Protein AF-A0A7X7CBI3-F1 (afdb_monomer_lite)

Radius of gyration: 21.0 Å; chains: 1; bounding box: 48×57×59 Å

Sequence (208 aa):
MGNEKYLRLLATDYPTIPSIQGELIRLKGLGELPKGTEYFFSDLHGEDDAFIHMLRSASGNIRVKIGERFRDELSDEEQNQLANLVYQPENVLRIMREDGRANPKWLADTIGRLVELCKHIAVKYRRSAVEEKMPSDYAMILRELLFSGTNDPFRQEHEAKVLSYIAESDMVWDFIAGLCVMIQKVCVNVVHIIGDIFDRGNGPHKIM

Secondary structure (DSSP, 8-state):
-TTHHHHHHHHHH--SHHHHHHHHHHHHHHHTSPPPPEEEEE---S-HHHHHHHHHHTTTHHHHHHHHHSTTTS-HHHHHHHHHHHH-HHHHHHHHHHTT---HHHHHHHHHHHHHHHHHHHTTS-HHHHHTTS-GGGHHHHHHHHHS-TT-HHHHHHHHHHHHHHHHSTTHHHHHHHHHHHHHHHH--EEEEES-SSSS-S-GGGT-

Foldseek 3Di:
DVCPVVVVVVCVQQVDPVSVVVVVVVVVVLVPFPDADEAEDEDLQAPLVVVLLCLLCVVVVLLVLLCVQCVPPDDNVVSVLLSVCLSCVPVSVVVCVVVVVLDLVNLLVSLVSLLSSLLSLCSRDDPVQLLVLADPVCSVVSSLSNPPDDPDPVSVVVSSVSSSVCSPDPCSSVNSNRSSSSSSSSNYDYYHYDDDLPDHHPPSVSVD

pLDDT: mean 87.55, std 11.2, range [53.59, 98.12]

Structure (mmCIF, N/CA/C/O backbone):
data_AF-A0A7X7CBI3-F1
#
_entry.id   AF-A0A7X7CBI3-F1
#
loop_
_atom_site.group_PDB
_atom_site.id
_atom_site.type_symbol
_atom_site.label_atom_id
_atom_site.label_alt_id
_atom_site.label_comp_id
_atom_site.label_asym_id
_atom_site.label_entity_id
_atom_site.label_seq_id
_atom_site.pdbx_PDB_ins_code
_atom_site.Cartn_x
_atom_site.Cartn_y
_atom_site.Cartn_z
_atom_site.occupancy
_atom_site.B_iso_or_equiv
_atom_site.auth_seq_id
_atom_site.auth_comp_id
_atom_site.auth_asym_id
_atom_site.auth_atom_id
_atom_site.pdbx_PDB_model_num
ATOM 1 N N . MET A 1 1 ? 29.776 -11.622 -37.656 1.00 53.72 1 MET A N 1
ATOM 2 C CA . MET A 1 1 ? 28.432 -11.993 -38.162 1.00 53.72 1 MET A CA 1
ATOM 3 C C . MET A 1 1 ? 27.451 -12.480 -37.084 1.00 53.72 1 MET A C 1
ATOM 5 O O . MET A 1 1 ? 26.268 -12.528 -37.375 1.00 53.72 1 MET A O 1
ATOM 9 N N . GLY A 1 2 ? 27.858 -12.772 -35.836 1.00 64.00 2 GLY A N 1
ATOM 10 C CA . GLY A 1 2 ? 26.925 -13.272 -34.802 1.00 64.00 2 GLY A CA 1
ATOM 11 C C . GLY A 1 2 ? 25.874 -12.276 -34.280 1.00 64.00 2 GLY A C 1
ATOM 12 O O . GLY A 1 2 ? 24.820 -12.698 -33.820 1.00 64.00 2 GLY A O 1
ATOM 13 N N . ASN A 1 3 ? 26.115 -10.965 -34.397 1.00 77.50 3 ASN A N 1
ATOM 14 C CA . ASN A 1 3 ? 25.228 -9.942 -33.825 1.00 77.50 3 ASN A CA 1
ATOM 15 C C . ASN A 1 3 ? 24.169 -9.390 -34.784 1.00 77.50 3 ASN A C 1
ATOM 17 O O . ASN A 1 3 ? 23.237 -8.740 -34.326 1.00 77.50 3 ASN A O 1
ATOM 21 N N . GLU A 1 4 ? 24.255 -9.643 -36.091 1.00 90.00 4 GLU A N 1
ATOM 22 C CA . GLU A 1 4 ? 23.340 -9.013 -37.055 1.00 90.00 4 GLU A CA 1
ATOM 23 C C . GLU A 1 4 ? 21.888 -9.475 -36.867 1.00 90.00 4 GLU A C 1
ATOM 25 O O . GLU A 1 4 ? 20.965 -8.667 -36.932 1.00 90.00 4 GLU A O 1
ATOM 30 N N . LYS A 1 5 ? 21.687 -10.756 -36.536 1.00 90.94 5 LYS A N 1
ATOM 31 C CA . LYS A 1 5 ? 20.368 -11.303 -36.188 1.00 90.94 5 LYS A CA 1
ATOM 32 C C . LYS A 1 5 ? 19.766 -10.596 -34.966 1.00 90.94 5 LYS A C 1
ATOM 34 O O . LYS A 1 5 ? 18.598 -10.223 -35.002 1.00 90.94 5 LYS A O 1
ATOM 39 N N . TYR A 1 6 ? 20.559 -10.387 -33.913 1.00 89.00 6 TYR A N 1
ATOM 40 C CA . TYR A 1 6 ? 20.112 -9.705 -32.693 1.00 89.00 6 TYR A CA 1
ATOM 41 C C . TYR A 1 6 ? 19.841 -8.218 -32.929 1.00 89.00 6 TYR A C 1
ATOM 43 O O . TYR A 1 6 ? 18.849 -7.697 -32.434 1.00 89.00 6 TYR A O 1
ATOM 51 N N . LEU A 1 7 ? 20.672 -7.546 -33.730 1.00 89.62 7 LEU A N 1
ATOM 52 C CA . LEU A 1 7 ? 20.472 -6.142 -34.094 1.00 89.62 7 LEU A CA 1
ATOM 53 C C . LEU A 1 7 ? 19.211 -5.942 -34.947 1.00 89.62 7 LEU A C 1
ATOM 55 O O . LEU A 1 7 ? 18.484 -4.980 -34.725 1.00 89.62 7 LEU A O 1
ATOM 59 N N . ARG A 1 8 ? 18.908 -6.861 -35.877 1.00 91.12 8 ARG A N 1
ATOM 60 C CA . ARG A 1 8 ? 17.650 -6.836 -36.647 1.00 91.12 8 ARG A CA 1
ATOM 61 C C . ARG A 1 8 ? 16.425 -7.058 -35.758 1.00 91.12 8 ARG A C 1
ATOM 63 O O . ARG A 1 8 ? 15.414 -6.394 -35.957 1.00 91.12 8 ARG A O 1
ATOM 70 N N . LEU A 1 9 ? 16.520 -7.954 -34.773 1.00 90.94 9 LEU A N 1
ATOM 71 C CA . LEU A 1 9 ? 15.448 -8.161 -33.799 1.00 90.94 9 LEU A CA 1
ATOM 72 C C . LEU A 1 9 ? 15.231 -6.899 -32.948 1.00 90.94 9 LEU A C 1
ATOM 74 O O . LEU A 1 9 ? 14.116 -6.401 -32.885 1.00 90.94 9 LEU A O 1
ATOM 78 N N . LEU A 1 10 ? 16.305 -6.318 -32.400 1.00 90.25 10 LEU A N 1
ATOM 79 C CA . LEU A 1 10 ? 16.256 -5.066 -31.633 1.00 90.25 10 LEU A CA 1
ATOM 80 C C . LEU A 1 10 ? 15.665 -3.900 -32.433 1.00 90.25 10 LEU A C 1
ATOM 82 O O . LEU A 1 10 ? 14.914 -3.106 -31.879 1.00 90.25 10 LEU A O 1
ATOM 86 N N . ALA A 1 11 ? 15.968 -3.804 -33.730 1.00 93.00 11 ALA A N 1
ATOM 87 C CA . ALA A 1 11 ? 15.418 -2.769 -34.603 1.00 93.00 11 ALA A CA 1
ATOM 88 C C . ALA A 1 11 ? 13.897 -2.896 -34.831 1.00 93.00 11 ALA A C 1
ATOM 90 O O . ALA A 1 11 ? 13.287 -1.937 -35.299 1.00 93.00 11 ALA A O 1
ATOM 91 N N . THR A 1 12 ? 13.290 -4.047 -34.505 1.00 94.44 12 THR A N 1
ATOM 92 C CA . THR A 1 12 ? 11.828 -4.236 -34.559 1.00 94.44 12 THR A CA 1
ATOM 93 C C . THR A 1 12 ? 11.137 -3.460 -33.436 1.00 94.44 12 THR A C 1
ATOM 95 O O . THR A 1 12 ? 10.147 -2.780 -33.693 1.00 94.44 12 THR A O 1
ATOM 98 N N . ASP A 1 13 ? 11.699 -3.493 -32.225 1.00 92.94 13 ASP A N 1
ATOM 99 C CA . ASP A 1 13 ? 11.144 -2.805 -31.050 1.00 92.94 13 ASP A CA 1
ATOM 100 C C . ASP A 1 13 ? 11.690 -1.370 -30.897 1.00 92.94 13 ASP A C 1
ATOM 102 O O . ASP A 1 13 ? 10.994 -0.472 -30.421 1.00 92.94 13 ASP A O 1
ATOM 106 N N . TYR A 1 14 ? 12.932 -1.128 -31.339 1.00 95.25 14 TYR A N 1
ATOM 107 C CA . TYR A 1 14 ? 13.644 0.150 -31.209 1.00 95.25 14 TYR A CA 1
ATOM 108 C C . TYR A 1 14 ? 14.246 0.598 -32.555 1.00 95.25 14 TYR A C 1
ATOM 110 O O . TYR A 1 14 ? 15.462 0.522 -32.755 1.00 95.25 14 TYR A O 1
ATOM 118 N N . PRO A 1 15 ? 13.424 1.097 -33.496 1.00 94.00 15 PRO A N 1
ATOM 119 C CA . PRO A 1 15 ? 13.857 1.397 -34.865 1.00 94.00 15 PRO A CA 1
ATOM 120 C C . PRO A 1 15 ? 14.797 2.606 -34.981 1.00 94.00 15 PRO A C 1
ATOM 122 O O . PRO A 1 15 ? 15.396 2.829 -36.032 1.00 94.00 15 PRO A O 1
ATOM 125 N N . THR A 1 16 ? 14.931 3.415 -33.925 1.00 95.25 16 THR A N 1
ATOM 126 C CA . THR A 1 16 ? 15.726 4.651 -33.934 1.00 95.25 16 THR A CA 1
ATOM 127 C C . THR A 1 16 ? 16.771 4.672 -32.815 1.00 95.25 16 THR A C 1
ATOM 129 O O . THR A 1 16 ? 16.583 4.076 -31.750 1.00 95.25 16 THR A O 1
ATOM 132 N N . ILE A 1 17 ? 17.864 5.418 -33.022 1.00 93.38 17 ILE A N 1
ATOM 133 C CA . ILE A 1 17 ? 18.880 5.643 -31.978 1.00 93.38 17 ILE A CA 1
ATOM 134 C C . ILE A 1 17 ? 18.248 6.250 -30.707 1.00 93.38 17 ILE A C 1
ATOM 136 O O . ILE A 1 17 ? 18.506 5.718 -29.627 1.00 93.38 17 ILE A O 1
ATOM 140 N N . PRO A 1 18 ? 17.372 7.276 -30.784 1.00 96.25 18 PRO A N 1
ATOM 141 C CA . PRO A 1 18 ? 16.688 7.787 -29.598 1.00 96.25 18 PRO A CA 1
ATOM 142 C C . PRO A 1 18 ? 15.830 6.743 -28.873 1.00 96.25 18 PRO A C 1
ATOM 144 O O . PRO A 1 18 ? 15.856 6.713 -27.647 1.00 96.25 18 PRO A O 1
ATOM 147 N N . SER A 1 19 ? 15.115 5.857 -29.585 1.00 95.25 19 SER A N 1
ATOM 148 C CA . SER A 1 19 ? 14.283 4.831 -28.929 1.00 95.25 19 SER A CA 1
ATOM 149 C C . SER A 1 19 ? 15.113 3.832 -28.121 1.00 95.25 19 SER A C 1
ATOM 151 O O . SER A 1 19 ? 14.768 3.545 -26.977 1.00 95.25 19 SER A O 1
ATOM 153 N N . ILE A 1 20 ? 16.242 3.356 -28.665 1.00 94.75 20 ILE A N 1
ATOM 154 C CA . ILE A 1 20 ? 17.109 2.420 -27.933 1.00 94.75 20 ILE A CA 1
ATOM 155 C C . ILE A 1 20 ? 17.867 3.123 -26.800 1.00 94.75 20 ILE A C 1
ATOM 157 O O . ILE A 1 20 ? 18.044 2.552 -25.726 1.00 94.75 20 ILE A O 1
ATOM 161 N N . GLN A 1 21 ? 18.285 4.379 -26.999 1.00 95.25 21 GLN A N 1
ATOM 162 C CA . GLN A 1 21 ? 18.923 5.170 -25.945 1.00 95.25 21 GLN A CA 1
ATOM 163 C C . GLN A 1 21 ? 17.956 5.462 -24.794 1.00 95.25 21 GLN A C 1
ATOM 165 O O . GLN A 1 21 ? 18.340 5.315 -23.635 1.00 95.25 21 GLN A O 1
ATOM 170 N N . GLY A 1 22 ? 16.706 5.820 -25.100 1.00 94.81 22 GLY A N 1
ATOM 171 C CA . GLY A 1 22 ? 15.657 6.033 -24.106 1.00 94.81 22 GLY A CA 1
ATOM 172 C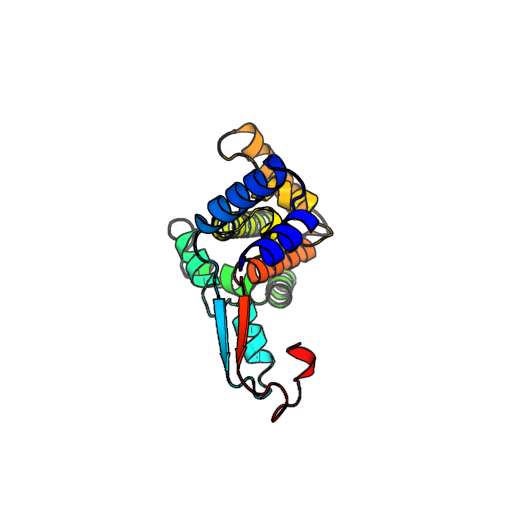 C . GLY A 1 22 ? 15.383 4.775 -23.286 1.00 94.81 22 GLY A C 1
ATOM 173 O O . GLY A 1 22 ? 15.360 4.841 -22.057 1.00 94.81 22 GLY A O 1
ATOM 174 N N . GLU A 1 23 ? 15.271 3.616 -23.941 1.00 94.31 23 GLU A N 1
ATOM 175 C CA . GLU A 1 23 ? 15.093 2.342 -23.242 1.00 94.31 23 GLU A CA 1
ATOM 176 C C . GLU A 1 23 ? 16.301 1.983 -22.373 1.00 94.31 23 GLU A C 1
ATOM 178 O O . GLU A 1 23 ? 16.141 1.576 -21.224 1.00 94.31 23 GLU A O 1
ATOM 183 N N . LEU A 1 24 ? 17.522 2.185 -22.873 1.00 94.38 24 LEU A N 1
ATOM 184 C CA . LEU A 1 24 ? 18.730 1.922 -22.096 1.00 94.38 24 LEU A CA 1
ATOM 185 C C . LEU A 1 24 ? 18.796 2.804 -20.842 1.00 94.38 24 LEU A C 1
ATOM 187 O O . LEU A 1 24 ? 19.154 2.317 -19.772 1.00 94.38 24 LEU A O 1
ATOM 191 N N . ILE A 1 25 ? 18.445 4.089 -20.958 1.00 94.75 25 ILE A N 1
ATOM 192 C CA . ILE A 1 25 ? 18.360 5.007 -19.813 1.00 94.75 25 ILE A CA 1
ATOM 193 C C . ILE A 1 25 ? 17.288 4.525 -18.831 1.00 94.75 25 ILE A C 1
ATOM 195 O O . ILE A 1 25 ? 17.554 4.468 -17.632 1.00 94.75 25 ILE A O 1
ATOM 199 N N . ARG A 1 26 ? 16.110 4.118 -19.324 1.00 92.06 26 ARG A N 1
ATOM 200 C CA . ARG A 1 26 ? 15.020 3.581 -18.497 1.00 92.06 26 ARG A CA 1
ATOM 201 C C . ARG A 1 26 ? 15.453 2.333 -17.727 1.00 92.06 26 ARG A C 1
ATOM 203 O O . ARG A 1 26 ? 15.228 2.264 -16.523 1.00 92.06 26 ARG A O 1
ATOM 210 N N . LEU A 1 27 ? 16.086 1.367 -18.396 1.00 91.50 27 LEU A N 1
ATOM 211 C CA . LEU A 1 27 ? 16.570 0.122 -17.789 1.00 91.50 27 LEU A CA 1
ATOM 212 C C . LEU A 1 27 ? 17.702 0.368 -16.787 1.00 91.50 27 LEU A C 1
ATOM 214 O O . LEU A 1 27 ? 17.717 -0.248 -15.725 1.00 91.50 27 LEU A O 1
ATOM 218 N N . LYS A 1 28 ? 18.618 1.299 -17.083 1.00 92.94 28 LYS A N 1
ATOM 219 C CA . LYS A 1 28 ? 19.659 1.714 -16.132 1.00 92.94 28 LYS A CA 1
ATOM 220 C C . LYS A 1 28 ? 19.055 2.363 -14.894 1.00 92.94 28 LYS A C 1
ATOM 222 O O . LYS A 1 28 ? 19.341 1.918 -13.795 1.00 92.94 28 LYS A 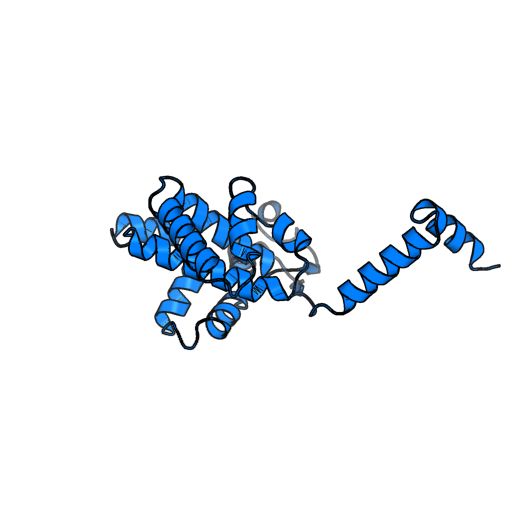O 1
ATOM 227 N N . GLY A 1 29 ? 18.165 3.342 -15.069 1.00 89.88 29 GLY A N 1
ATOM 228 C CA . GLY A 1 29 ? 17.470 3.983 -13.949 1.00 89.88 29 GLY A CA 1
ATOM 229 C C . GLY A 1 29 ? 16.647 2.993 -13.124 1.00 89.88 29 GLY A C 1
ATOM 230 O O . GLY A 1 29 ? 16.548 3.130 -11.910 1.00 89.88 29 GLY A O 1
ATOM 231 N N . LEU A 1 30 ? 16.108 1.953 -13.765 1.00 85.81 30 LEU A N 1
ATOM 232 C CA . LEU A 1 30 ? 15.455 0.846 -13.077 1.00 85.81 30 LEU A CA 1
ATOM 233 C C . LEU A 1 30 ? 16.398 0.008 -12.218 1.00 85.81 30 LEU A C 1
ATOM 235 O O . LEU A 1 30 ? 15.998 -0.410 -11.136 1.00 85.81 30 LEU A O 1
ATOM 239 N N . GLY A 1 31 ? 17.620 -0.232 -12.692 1.00 85.88 31 GLY A N 1
ATOM 240 C CA . GLY A 1 31 ? 18.653 -0.956 -11.953 1.00 85.88 31 GLY A CA 1
ATOM 241 C C . GLY A 1 31 ? 19.170 -0.220 -10.713 1.00 85.88 31 GLY A C 1
ATOM 242 O O . GLY A 1 31 ? 19.718 -0.868 -9.829 1.00 85.88 31 GLY A O 1
ATOM 243 N N . GLU A 1 32 ? 18.963 1.098 -10.624 1.00 88.19 32 GLU A N 1
ATOM 244 C CA . GLU A 1 32 ? 19.329 1.909 -9.451 1.00 88.19 32 GLU A CA 1
ATOM 245 C C . GLU A 1 32 ? 18.293 1.832 -8.316 1.00 88.19 32 GLU A C 1
ATOM 247 O O . GLU A 1 32 ? 18.565 2.259 -7.192 1.00 88.19 32 GLU A O 1
ATOM 252 N N . LEU A 1 33 ? 17.090 1.303 -8.578 1.00 86.25 33 LEU A N 1
ATOM 253 C CA . LEU A 1 33 ? 16.099 1.106 -7.523 1.00 86.25 33 LEU A CA 1
ATOM 254 C C . LEU A 1 33 ? 16.528 -0.036 -6.588 1.00 86.25 33 LEU A C 1
ATOM 256 O O . LEU A 1 33 ? 17.084 -1.039 -7.045 1.00 86.25 33 LEU A O 1
ATOM 260 N N . PRO A 1 34 ? 16.229 0.059 -5.278 1.00 84.62 34 PRO A N 1
ATOM 261 C CA . PRO A 1 34 ? 16.453 -1.046 -4.358 1.00 84.62 34 PRO A CA 1
ATOM 262 C C . PRO A 1 34 ? 15.779 -2.324 -4.860 1.00 84.62 34 PRO A C 1
ATOM 264 O O . PRO A 1 34 ? 14.649 -2.285 -5.351 1.00 84.62 34 PRO A O 1
ATOM 267 N N . LYS A 1 35 ? 16.438 -3.475 -4.680 1.00 80.88 35 LYS A N 1
ATOM 268 C CA . LYS A 1 35 ? 15.837 -4.766 -5.028 1.00 80.88 35 LYS A CA 1
ATOM 269 C C . LYS A 1 35 ? 14.491 -4.921 -4.303 1.00 80.88 35 LYS A C 1
ATOM 271 O O . LYS A 1 35 ? 14.414 -4.770 -3.080 1.00 80.88 35 LYS A O 1
ATOM 276 N N . GLY A 1 36 ? 13.442 -5.216 -5.071 1.00 78.44 36 GLY A N 1
ATOM 277 C CA . GLY A 1 36 ? 12.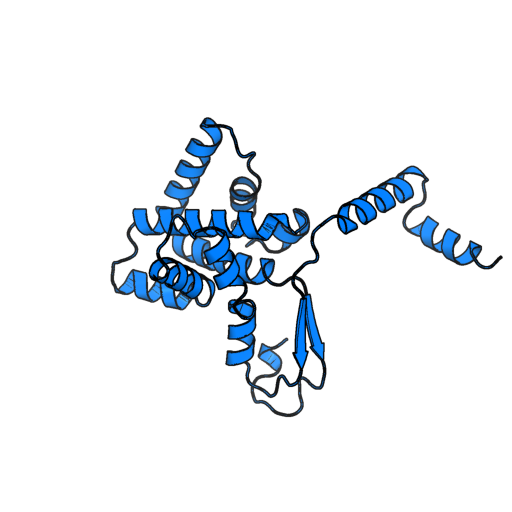114 -5.508 -4.539 1.00 78.44 36 GLY A CA 1
ATOM 278 C C . GLY A 1 36 ? 12.093 -6.798 -3.716 1.00 78.44 36 GLY A C 1
ATOM 279 O O . GLY A 1 36 ? 12.983 -7.640 -3.827 1.00 78.44 36 GLY A O 1
ATOM 280 N N . THR A 1 37 ? 11.069 -6.966 -2.883 1.00 82.19 37 THR A N 1
ATOM 281 C CA . THR A 1 37 ? 10.939 -8.160 -2.039 1.00 82.19 37 THR A CA 1
ATOM 282 C C . THR A 1 37 ? 10.473 -9.371 -2.851 1.00 82.19 37 THR A C 1
ATOM 284 O O . THR A 1 37 ? 9.376 -9.364 -3.409 1.00 82.19 37 THR A O 1
ATOM 287 N N . GLU A 1 38 ? 11.294 -10.417 -2.894 1.00 85.88 38 GLU A N 1
ATOM 288 C CA . GLU A 1 38 ? 10.992 -11.694 -3.550 1.00 85.88 38 GLU A CA 1
ATOM 289 C C . GLU A 1 38 ? 10.739 -12.768 -2.489 1.00 85.88 38 GLU A C 1
ATOM 291 O O . GLU A 1 38 ? 11.509 -12.881 -1.533 1.00 85.88 38 GLU A O 1
ATOM 296 N N . TYR A 1 39 ? 9.687 -13.565 -2.668 1.00 83.06 39 TYR A N 1
ATOM 297 C CA . TYR A 1 39 ? 9.414 -14.729 -1.827 1.00 83.06 39 TYR A CA 1
ATOM 298 C C . TYR A 1 39 ? 9.603 -16.013 -2.613 1.00 83.06 39 TYR A C 1
ATOM 300 O O . TYR A 1 39 ? 9.198 -16.098 -3.768 1.00 83.06 39 TYR A O 1
ATOM 308 N N . PHE A 1 40 ? 10.175 -17.015 -1.957 1.00 84.31 40 PHE A N 1
ATOM 309 C CA . PHE A 1 40 ? 10.339 -18.358 -2.490 1.00 84.31 40 PHE A CA 1
ATOM 310 C C . PHE A 1 40 ? 9.574 -19.312 -1.586 1.00 84.31 40 PHE A C 1
ATOM 312 O O . PHE A 1 40 ? 9.868 -19.405 -0.396 1.00 84.31 40 PHE A O 1
ATOM 319 N N . PHE A 1 41 ? 8.587 -19.989 -2.154 1.00 79.88 41 PHE A N 1
ATOM 320 C CA . PHE A 1 41 ? 7.771 -20.973 -1.465 1.00 79.88 41 PHE A CA 1
ATOM 321 C C . PHE A 1 41 ? 8.001 -22.331 -2.103 1.00 79.88 41 PHE A C 1
ATOM 323 O O . PHE A 1 41 ? 7.856 -22.466 -3.318 1.00 79.88 41 PHE A O 1
ATOM 330 N N . SER A 1 42 ? 8.335 -23.328 -1.291 1.00 74.44 42 SER A N 1
ATOM 331 C CA . SER A 1 42 ? 8.192 -24.730 -1.664 1.00 74.44 42 SER A CA 1
ATOM 332 C C . SER A 1 42 ? 7.078 -25.358 -0.842 1.00 74.44 42 SER A C 1
ATOM 334 O O . SER A 1 42 ? 6.737 -24.844 0.222 1.00 74.44 42 SER A O 1
ATOM 336 N N . ASP A 1 43 ? 6.511 -26.457 -1.340 1.00 68.00 43 ASP A N 1
ATOM 337 C CA . ASP A 1 43 ? 5.653 -27.333 -0.536 1.00 68.00 43 ASP A CA 1
ATOM 338 C C . ASP A 1 43 ? 4.320 -26.704 -0.079 1.00 68.00 43 ASP A C 1
ATOM 340 O O . ASP A 1 43 ? 3.924 -26.800 1.082 1.00 68.00 43 ASP A O 1
ATOM 344 N N . LEU A 1 44 ? 3.582 -26.098 -1.018 1.00 65.81 44 LEU A N 1
ATOM 345 C CA . LEU A 1 44 ? 2.222 -25.579 -0.806 1.00 65.81 44 LEU A CA 1
ATOM 346 C C . LEU A 1 44 ? 1.189 -26.728 -0.754 1.00 65.81 44 LEU A C 1
ATOM 348 O O . LEU A 1 44 ? 0.289 -26.822 -1.585 1.00 65.81 44 LEU A O 1
ATOM 352 N N . HIS A 1 45 ? 1.334 -27.643 0.208 1.00 66.19 45 HIS A N 1
ATOM 353 C CA . HIS A 1 45 ? 0.517 -28.860 0.369 1.00 66.19 45 HIS A CA 1
ATOM 354 C C . HIS A 1 45 ? -0.872 -28.573 0.964 1.00 66.19 45 HIS A C 1
ATOM 356 O O . HIS A 1 45 ? -1.220 -29.053 2.039 1.00 66.19 45 HIS A O 1
ATOM 362 N N . GLY A 1 46 ? -1.681 -27.759 0.285 1.00 55.34 46 GLY A N 1
ATOM 363 C CA . GLY A 1 46 ? -3.085 -27.550 0.657 1.00 55.34 46 GLY A CA 1
ATOM 364 C C . GLY A 1 46 ? -3.354 -26.660 1.870 1.00 55.34 46 GLY A C 1
ATOM 365 O O . GLY A 1 46 ? -4.521 -26.511 2.221 1.00 55.34 46 GLY A O 1
ATOM 366 N N . GLU A 1 47 ? -2.331 -26.059 2.480 1.00 65.88 47 GLU A N 1
ATOM 367 C CA . GLU A 1 47 ? -2.480 -25.045 3.534 1.00 65.88 47 GLU A CA 1
ATOM 368 C C . GLU A 1 47 ? -2.736 -23.653 2.924 1.00 65.88 47 GLU A C 1
ATOM 370 O O . GLU A 1 47 ? -1.910 -22.739 2.999 1.00 65.88 47 GLU A O 1
ATOM 375 N N . ASP A 1 48 ? -3.896 -23.501 2.284 1.00 70.06 48 ASP A N 1
ATOM 376 C CA . ASP A 1 48 ? -4.353 -22.253 1.664 1.00 70.06 48 ASP A CA 1
ATOM 377 C C . ASP A 1 48 ? -4.405 -21.097 2.673 1.00 70.06 48 ASP A C 1
ATOM 379 O O . ASP A 1 48 ? -3.905 -20.009 2.388 1.00 70.06 48 ASP A O 1
ATOM 383 N N . ASP A 1 49 ? -4.926 -21.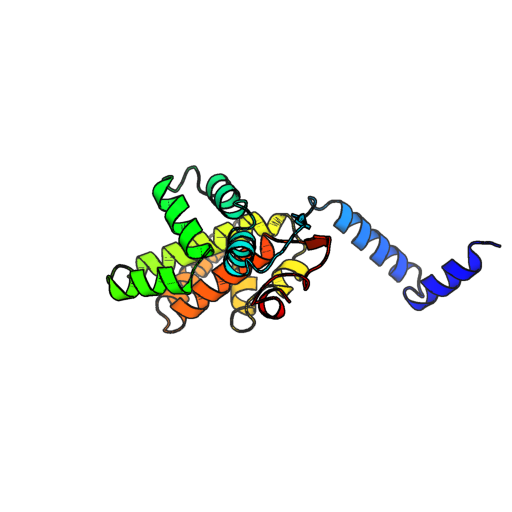337 3.875 1.00 74.44 49 ASP A N 1
ATOM 384 C CA . ASP A 1 49 ? -5.044 -20.306 4.911 1.00 74.44 49 ASP A CA 1
ATOM 385 C C . ASP A 1 49 ? -3.678 -19.800 5.408 1.00 74.44 49 ASP A C 1
ATOM 387 O O . ASP A 1 49 ? -3.482 -18.588 5.562 1.00 74.44 49 ASP A O 1
ATOM 391 N N . ALA A 1 50 ? -2.711 -20.701 5.617 1.00 77.50 50 ALA A N 1
ATOM 392 C CA . ALA A 1 50 ? -1.361 -20.334 6.046 1.00 77.50 50 ALA A CA 1
ATOM 393 C C . ALA A 1 50 ? -0.624 -19.558 4.946 1.00 77.50 50 ALA A C 1
ATOM 395 O O . ALA A 1 50 ? -0.012 -18.520 5.217 1.00 77.50 50 ALA A O 1
ATOM 396 N N . PHE A 1 51 ? -0.750 -20.002 3.692 1.00 80.62 51 PHE A N 1
ATOM 397 C CA . PHE A 1 51 ? -0.174 -19.315 2.539 1.00 80.62 51 PHE A CA 1
ATOM 398 C C . PHE A 1 51 ? -0.778 -17.919 2.338 1.00 80.62 51 PHE A C 1
ATOM 400 O O . PHE A 1 51 ? -0.046 -16.934 2.215 1.00 80.62 51 PHE A O 1
ATOM 407 N N . ILE A 1 52 ? -2.108 -17.799 2.387 1.00 82.94 52 ILE A N 1
ATOM 408 C CA . ILE A 1 52 ? -2.813 -16.516 2.281 1.00 82.94 52 ILE A CA 1
ATOM 409 C C . ILE A 1 52 ? -2.403 -15.584 3.425 1.00 82.94 52 ILE A C 1
ATOM 411 O O . ILE A 1 52 ? -2.159 -14.398 3.192 1.00 82.94 52 ILE A O 1
ATOM 415 N N . HIS A 1 53 ? -2.282 -16.088 4.656 1.00 84.88 53 HIS A N 1
ATOM 416 C CA . HIS A 1 53 ? -1.798 -15.288 5.780 1.00 84.88 53 HIS A CA 1
ATOM 417 C C . HIS A 1 53 ? -0.349 -14.819 5.577 1.00 84.88 53 HIS A C 1
ATOM 419 O O . HIS A 1 53 ? -0.015 -13.666 5.869 1.00 84.88 53 HIS A O 1
ATOM 425 N N . MET A 1 54 ? 0.511 -15.673 5.025 1.00 85.56 54 MET A N 1
ATOM 426 C CA . MET A 1 54 ? 1.896 -15.325 4.720 1.00 85.56 54 MET A CA 1
ATOM 427 C C . MET A 1 54 ? 1.987 -14.259 3.619 1.00 85.56 54 MET A C 1
ATOM 429 O O . MET A 1 54 ? 2.761 -13.312 3.756 1.00 85.56 54 MET A O 1
ATOM 433 N N . LEU A 1 55 ? 1.143 -14.325 2.585 1.00 86.69 55 LEU A N 1
ATOM 434 C CA . LEU A 1 55 ? 1.030 -13.263 1.580 1.00 86.69 55 LEU A CA 1
ATOM 435 C C . LEU A 1 55 ? 0.513 -11.954 2.190 1.00 86.69 55 LEU A C 1
ATOM 437 O O . LEU A 1 55 ? 1.123 -10.901 2.004 1.00 86.69 55 LEU A O 1
ATOM 441 N N . ARG A 1 56 ? -0.567 -12.017 2.978 1.00 89.62 56 ARG A N 1
ATOM 442 C CA . ARG A 1 56 ? -1.178 -10.850 3.639 1.00 89.62 56 ARG A CA 1
ATOM 443 C C . ARG A 1 56 ? -0.254 -10.177 4.644 1.00 89.62 56 ARG A C 1
ATOM 445 O O . ARG A 1 56 ? -0.361 -8.974 4.842 1.00 89.62 56 ARG A O 1
ATOM 452 N N . SER A 1 57 ? 0.646 -10.926 5.274 1.00 88.69 57 SER A N 1
ATOM 453 C CA . SER A 1 57 ? 1.653 -10.378 6.187 1.00 88.69 57 SER A CA 1
ATOM 454 C C . SER A 1 57 ? 2.963 -9.993 5.503 1.00 88.69 57 SER A C 1
ATOM 456 O O . SER A 1 57 ? 3.841 -9.402 6.144 1.00 88.69 57 SER A O 1
ATOM 458 N N . ALA A 1 58 ? 3.106 -10.331 4.216 1.00 88.12 58 ALA A N 1
ATOM 459 C CA . ALA A 1 58 ? 4.377 -10.364 3.508 1.00 88.12 58 ALA A CA 1
ATOM 460 C C . ALA A 1 58 ? 5.448 -11.078 4.362 1.00 88.12 58 ALA A C 1
ATOM 462 O O . ALA A 1 58 ? 6.537 -10.560 4.610 1.00 88.12 58 ALA A O 1
ATOM 463 N N . SER A 1 59 ? 5.108 -12.250 4.903 1.00 85.62 59 SER A N 1
ATOM 464 C CA . SER A 1 59 ? 5.948 -13.029 5.827 1.00 85.62 59 SER A CA 1
ATOM 465 C C . SER A 1 59 ? 6.513 -12.187 6.984 1.00 85.62 59 SER A C 1
ATOM 467 O O . SER A 1 59 ? 7.704 -12.228 7.282 1.00 85.62 59 SER A O 1
ATOM 469 N N . GLY A 1 60 ? 5.673 -11.335 7.576 1.00 89.06 60 GLY A N 1
ATOM 470 C CA . GLY A 1 60 ? 6.047 -10.415 8.656 1.00 89.06 60 GLY A CA 1
ATOM 471 C C . GLY A 1 60 ? 6.729 -9.110 8.217 1.00 89.06 60 GLY A C 1
ATOM 472 O O . GLY A 1 60 ? 6.861 -8.193 9.029 1.00 89.06 60 GLY A O 1
ATOM 473 N N . ASN A 1 61 ? 7.102 -8.951 6.942 1.00 91.62 61 ASN A N 1
ATOM 474 C CA . ASN A 1 61 ? 7.770 -7.742 6.443 1.00 91.62 61 ASN A CA 1
ATOM 475 C C . ASN A 1 61 ? 6.904 -6.482 6.626 1.00 91.62 61 ASN A C 1
ATOM 477 O O . ASN A 1 61 ? 7.435 -5.413 6.908 1.00 91.62 61 ASN A O 1
ATOM 481 N N . ILE A 1 62 ? 5.572 -6.588 6.557 1.00 95.12 62 ILE A N 1
ATOM 482 C CA . ILE A 1 62 ? 4.681 -5.441 6.819 1.00 95.12 62 ILE A CA 1
ATOM 483 C C . ILE A 1 62 ? 4.850 -4.917 8.252 1.00 95.12 62 ILE A C 1
ATOM 485 O O . ILE A 1 62 ? 4.934 -3.706 8.446 1.00 95.12 62 ILE A O 1
ATOM 489 N N . ARG A 1 63 ? 4.972 -5.796 9.260 1.00 96.50 63 ARG A N 1
ATOM 490 C CA . ARG A 1 63 ? 5.178 -5.373 10.659 1.00 96.50 63 ARG A CA 1
ATOM 491 C C . ARG A 1 63 ? 6.525 -4.682 10.839 1.00 96.50 63 ARG A C 1
ATOM 493 O O . ARG A 1 63 ? 6.613 -3.711 11.593 1.00 96.50 63 ARG A O 1
ATOM 500 N N . VAL A 1 64 ? 7.547 -5.151 10.119 1.00 95.25 64 VAL A N 1
ATOM 501 C CA . VAL A 1 64 ? 8.862 -4.501 10.059 1.00 95.25 64 VAL A CA 1
ATOM 502 C C . VAL A 1 64 ? 8.733 -3.101 9.455 1.00 95.25 64 VAL A C 1
ATOM 504 O O . VAL A 1 64 ? 9.226 -2.148 10.045 1.00 95.25 64 VAL A O 1
ATOM 507 N N . LYS A 1 65 ? 8.012 -2.938 8.336 1.00 95.44 65 LYS A N 1
ATOM 508 C CA . LYS A 1 65 ? 7.804 -1.627 7.690 1.00 95.44 65 LYS A CA 1
ATOM 509 C C . LYS A 1 65 ? 7.018 -0.651 8.560 1.00 95.44 65 LYS A C 1
ATOM 511 O O . LYS A 1 65 ? 7.380 0.519 8.623 1.00 95.44 65 LYS A O 1
ATOM 516 N N . ILE A 1 66 ? 6.006 -1.136 9.277 1.00 97.94 66 ILE A N 1
ATOM 517 C CA . ILE A 1 66 ? 5.287 -0.345 10.283 1.00 97.94 66 ILE A CA 1
ATOM 518 C C . ILE A 1 66 ? 6.253 0.128 11.376 1.00 97.94 66 ILE A C 1
ATOM 520 O O . ILE A 1 66 ? 6.282 1.315 11.685 1.00 97.94 66 ILE A O 1
ATOM 524 N N . GLY A 1 67 ? 7.090 -0.764 11.913 1.00 97.44 67 GLY A N 1
ATOM 525 C CA . GLY A 1 67 ? 8.064 -0.410 12.951 1.00 97.44 67 GLY A CA 1
ATOM 526 C C . GLY A 1 67 ? 9.236 0.446 12.468 1.00 97.44 67 GLY A C 1
ATOM 527 O O . GLY A 1 67 ? 9.865 1.124 13.272 1.00 97.44 67 GLY A O 1
ATOM 528 N N . GLU A 1 68 ? 9.554 0.442 11.174 1.00 95.81 68 GLU A N 1
ATOM 529 C CA . GLU A 1 68 ? 10.493 1.398 10.575 1.00 95.81 68 GLU A CA 1
ATOM 530 C C . GLU A 1 68 ? 9.875 2.794 10.467 1.00 95.81 68 GLU A C 1
ATOM 532 O O . GLU A 1 68 ? 10.553 3.776 10.750 1.00 95.81 68 GLU A O 1
ATOM 537 N N . ARG A 1 69 ? 8.603 2.883 10.054 1.00 96.75 69 ARG A N 1
ATOM 538 C CA . ARG A 1 69 ? 7.938 4.164 9.788 1.00 96.75 69 ARG A CA 1
ATOM 539 C C . ARG A 1 69 ? 7.415 4.848 11.049 1.00 96.75 69 ARG A C 1
ATOM 541 O O . ARG A 1 69 ? 7.463 6.070 11.116 1.00 96.75 69 ARG A O 1
ATOM 548 N N . PHE A 1 70 ? 6.904 4.092 12.017 1.00 97.69 70 PHE A N 1
ATOM 549 C CA . PHE A 1 70 ? 6.131 4.631 13.143 1.00 97.69 70 PHE A CA 1
ATOM 550 C C . PHE A 1 70 ? 6.782 4.418 14.512 1.00 97.69 70 PHE A C 1
ATOM 552 O O . PHE A 1 70 ? 6.111 4.566 15.529 1.00 97.69 70 PHE A O 1
ATOM 559 N N . ARG A 1 71 ? 8.077 4.077 14.563 1.00 95.56 71 ARG A N 1
ATOM 560 C CA . ARG A 1 71 ? 8.789 3.793 15.823 1.00 95.56 71 ARG A CA 1
ATOM 561 C C . ARG A 1 71 ? 8.644 4.896 16.870 1.00 95.56 71 ARG A C 1
ATOM 563 O O . ARG A 1 71 ? 8.500 4.593 18.047 1.00 95.56 71 ARG A O 1
ATOM 570 N N . ASP A 1 72 ? 8.700 6.145 16.419 1.00 96.00 72 ASP A N 1
ATOM 571 C CA . ASP A 1 72 ? 8.693 7.328 17.282 1.00 96.00 72 ASP A CA 1
ATOM 572 C C . ASP A 1 72 ? 7.284 7.931 17.447 1.00 96.00 72 ASP A C 1
ATOM 574 O O . ASP A 1 72 ? 7.109 8.915 18.161 1.00 96.00 72 ASP A O 1
ATOM 578 N N . GLU A 1 73 ? 6.275 7.347 16.788 1.00 96.19 73 GLU A N 1
ATOM 579 C CA . GLU A 1 73 ? 4.897 7.857 16.745 1.00 96.19 73 GLU A CA 1
ATOM 580 C C . GLU A 1 73 ? 3.887 6.915 17.414 1.00 96.19 73 GLU A C 1
ATOM 582 O O . GLU A 1 73 ? 2.905 7.385 17.985 1.00 96.19 73 GLU A O 1
ATOM 587 N N . LEU A 1 74 ? 4.107 5.597 17.340 1.00 97.38 74 LEU A N 1
ATOM 588 C CA . LEU A 1 74 ? 3.175 4.569 17.803 1.00 97.38 74 LEU A CA 1
ATOM 589 C C . LEU A 1 74 ? 3.853 3.604 18.773 1.00 97.38 74 LEU A C 1
ATOM 591 O O . LEU A 1 74 ? 4.966 3.134 18.530 1.00 97.38 74 LEU A O 1
ATOM 595 N N . SER A 1 75 ? 3.132 3.224 19.825 1.00 97.50 75 SER A N 1
ATOM 596 C CA . SER A 1 75 ? 3.529 2.118 20.700 1.00 97.50 75 SER A CA 1
ATOM 597 C C . SER A 1 75 ? 3.571 0.781 19.948 1.00 97.50 75 SER A C 1
ATOM 599 O O . SER A 1 75 ? 2.927 0.613 18.910 1.00 97.50 75 SER A O 1
ATOM 601 N N . ASP A 1 76 ? 4.285 -0.213 20.483 1.00 97.19 76 ASP A N 1
ATOM 602 C CA . ASP A 1 76 ? 4.332 -1.552 19.876 1.00 97.19 76 ASP A CA 1
ATOM 603 C C . ASP A 1 76 ? 2.944 -2.187 19.722 1.00 97.19 76 ASP A C 1
ATOM 605 O O . ASP A 1 76 ? 2.692 -2.888 18.741 1.00 97.19 76 ASP A O 1
ATOM 609 N N . GLU A 1 77 ? 2.038 -1.905 20.659 1.00 97.19 77 GLU A N 1
ATOM 610 C CA . GLU A 1 77 ? 0.655 -2.372 20.615 1.00 97.19 77 GLU A CA 1
ATOM 611 C C . GLU A 1 77 ? -0.125 -1.715 19.468 1.00 97.19 77 GLU A C 1
ATOM 613 O O . GLU A 1 77 ? -0.765 -2.406 18.679 1.00 97.19 77 GLU A O 1
ATOM 618 N N . GLU A 1 78 ? -0.013 -0.398 19.292 1.00 97.06 78 GLU A N 1
ATOM 619 C CA . GLU A 1 78 ? -0.635 0.302 18.159 1.00 97.06 78 GLU A CA 1
ATOM 620 C C . GLU A 1 78 ? -0.054 -0.151 16.814 1.00 97.06 78 GLU A C 1
ATOM 622 O O . GLU A 1 78 ? -0.786 -0.303 15.833 1.00 97.06 78 GLU A O 1
ATOM 627 N N . GLN A 1 79 ? 1.252 -0.423 16.761 1.00 98.06 79 GLN A N 1
ATOM 628 C CA . GLN A 1 79 ? 1.894 -0.987 15.575 1.00 98.06 79 GLN A CA 1
ATOM 629 C C . GLN A 1 79 ? 1.366 -2.396 15.262 1.00 98.06 79 GLN A C 1
ATOM 631 O O . GLN A 1 79 ? 1.138 -2.721 14.095 1.00 98.06 79 GLN A O 1
ATOM 636 N N . ASN A 1 80 ? 1.136 -3.231 16.282 1.00 97.44 80 ASN A N 1
ATOM 637 C CA . ASN A 1 80 ? 0.527 -4.554 16.116 1.00 97.44 80 ASN A CA 1
ATOM 638 C C . ASN A 1 80 ? -0.927 -4.449 15.640 1.00 97.44 80 ASN A C 1
ATOM 640 O O . ASN A 1 80 ? -1.337 -5.199 14.756 1.00 97.44 80 ASN A O 1
ATOM 644 N N . GLN A 1 81 ? -1.697 -3.497 16.168 1.00 96.56 81 GLN A N 1
ATOM 645 C CA . GLN A 1 81 ? -3.070 -3.241 15.731 1.00 96.56 81 GLN A CA 1
ATOM 646 C C . GLN A 1 81 ? -3.126 -2.800 14.264 1.00 96.56 81 GLN A C 1
ATOM 648 O O . GLN A 1 81 ? -3.938 -3.326 13.502 1.00 96.56 81 GLN A O 1
ATOM 653 N N . LEU A 1 82 ? -2.224 -1.908 13.841 1.00 98.06 82 LEU A N 1
ATOM 654 C CA . LEU A 1 82 ? -2.110 -1.501 12.440 1.00 98.06 82 LEU A CA 1
ATOM 655 C C . LEU A 1 82 ? -1.704 -2.677 11.540 1.00 98.06 82 LEU A C 1
ATOM 657 O O . LEU A 1 82 ? -2.267 -2.847 10.461 1.00 98.06 82 LEU A O 1
ATOM 661 N N . ALA A 1 83 ? -0.772 -3.524 11.987 1.00 97.81 83 ALA A N 1
ATOM 662 C CA . ALA A 1 83 ? -0.383 -4.724 11.249 1.00 97.81 83 ALA A CA 1
ATOM 663 C C . ALA A 1 83 ? -1.567 -5.689 11.084 1.00 97.81 83 ALA A C 1
ATOM 665 O O . ALA A 1 83 ? -1.842 -6.131 9.971 1.00 97.81 83 ALA A O 1
ATOM 666 N N . ASN A 1 84 ? -2.320 -5.947 12.156 1.00 96.88 84 ASN A N 1
ATOM 667 C CA . ASN A 1 84 ? -3.507 -6.802 12.122 1.00 96.88 84 ASN A CA 1
ATOM 668 C C . ASN A 1 84 ? -4.591 -6.256 11.187 1.00 96.88 84 ASN A C 1
ATOM 670 O O . ASN A 1 84 ? -5.193 -7.034 10.445 1.00 96.88 84 ASN A O 1
ATOM 674 N N . LEU A 1 85 ? -4.805 -4.935 11.178 1.00 98.12 85 LEU A N 1
ATOM 675 C CA . LEU A 1 85 ? -5.701 -4.284 10.222 1.00 98.12 85 LEU A CA 1
ATOM 676 C C . LEU A 1 85 ? -5.253 -4.553 8.782 1.00 98.12 85 LEU A C 1
ATOM 678 O O . LEU A 1 85 ? -6.068 -4.963 7.961 1.00 98.12 85 LEU A O 1
ATOM 682 N N . VAL A 1 86 ? -3.961 -4.391 8.482 1.00 97.88 86 VAL A N 1
ATOM 683 C CA . VAL A 1 86 ? -3.442 -4.690 7.142 1.00 97.88 86 VAL A CA 1
ATOM 684 C C . VAL A 1 86 ? -3.596 -6.171 6.812 1.00 97.88 86 VAL A C 1
ATOM 686 O O . VAL A 1 86 ? -3.920 -6.492 5.677 1.00 97.88 86 VAL A O 1
ATOM 689 N N . TYR A 1 87 ? -3.408 -7.086 7.764 1.00 95.56 87 TYR A N 1
ATOM 690 C CA . TYR A 1 87 ? -3.499 -8.527 7.512 1.00 95.56 87 TYR A CA 1
ATOM 691 C C . TYR A 1 87 ? -4.928 -8.990 7.248 1.00 95.56 87 TYR A C 1
ATOM 693 O O . TYR A 1 87 ? -5.142 -9.868 6.416 1.00 95.56 87 TYR A O 1
ATOM 701 N N . GLN A 1 88 ? -5.904 -8.445 7.970 1.00 95.50 88 GLN A N 1
ATOM 702 C CA . GLN A 1 88 ? -7.295 -8.888 7.912 1.00 95.50 88 GLN A CA 1
ATOM 703 C C . GLN A 1 88 ? -8.256 -7.692 7.986 1.00 95.50 88 GLN A C 1
ATOM 705 O O . GLN A 1 88 ? -8.982 -7.556 8.976 1.00 95.50 88 GLN A O 1
ATOM 710 N N . PRO A 1 89 ? -8.292 -6.834 6.950 1.00 96.69 89 PRO A N 1
ATOM 711 C CA . PRO A 1 89 ? -9.026 -5.573 7.003 1.00 96.69 89 PRO A CA 1
ATOM 712 C C . PRO A 1 89 ? -10.508 -5.774 7.309 1.00 96.69 89 PRO A C 1
ATOM 714 O O . PRO A 1 89 ? -11.013 -5.184 8.257 1.00 96.69 89 PRO A O 1
ATOM 717 N N . GLU A 1 90 ? -11.175 -6.683 6.594 1.00 95.75 90 GLU A N 1
ATOM 718 C CA . GLU A 1 90 ? -12.607 -6.959 6.774 1.00 95.75 90 GLU A CA 1
ATOM 719 C C . GLU A 1 90 ? -12.956 -7.373 8.208 1.00 95.75 90 GLU A C 1
ATOM 721 O O . GLU A 1 90 ? -13.908 -6.872 8.806 1.00 95.75 90 GLU A O 1
ATOM 726 N N . ASN A 1 91 ? -12.152 -8.264 8.799 1.00 95.81 91 ASN A N 1
ATOM 727 C CA . ASN A 1 91 ? -12.392 -8.760 10.152 1.00 95.81 91 ASN A CA 1
ATOM 728 C C . ASN A 1 91 ? -12.183 -7.658 11.192 1.00 95.81 91 ASN A C 1
ATOM 730 O O . ASN A 1 91 ? -13.021 -7.481 12.075 1.00 95.81 91 ASN A O 1
ATOM 734 N N . VAL A 1 92 ? -11.076 -6.919 11.089 1.00 96.50 92 VAL A N 1
ATOM 735 C CA . VAL A 1 92 ? -10.738 -5.869 12.055 1.00 96.50 92 VAL A CA 1
ATOM 736 C C . VAL A 1 92 ? -11.728 -4.713 11.960 1.00 96.50 92 VAL A C 1
ATOM 738 O O . VAL A 1 92 ? -12.228 -4.265 12.989 1.00 96.50 92 VAL A O 1
ATOM 741 N N . LEU A 1 93 ? -12.071 -4.262 10.752 1.00 95.94 93 LEU A N 1
ATOM 742 C CA . LEU A 1 93 ? -13.035 -3.180 10.546 1.00 95.94 93 LEU A CA 1
ATOM 743 C C . LEU A 1 93 ? -14.429 -3.554 11.048 1.00 95.94 93 LEU A C 1
ATOM 745 O O . LEU A 1 93 ? -15.068 -2.742 11.718 1.00 95.94 93 LEU A O 1
ATOM 749 N N . ARG A 1 94 ? -14.874 -4.792 10.801 1.00 95.69 94 ARG A N 1
ATOM 750 C CA . ARG A 1 94 ? -16.138 -5.303 11.341 1.00 95.69 94 ARG A CA 1
ATOM 751 C C . ARG A 1 94 ? -16.166 -5.240 12.867 1.00 95.69 94 ARG A C 1
ATOM 753 O O . ARG A 1 94 ? -17.108 -4.681 13.415 1.00 95.69 94 ARG A O 1
ATOM 760 N N . ILE A 1 95 ? -15.119 -5.727 13.537 1.00 95.50 95 ILE A N 1
ATOM 761 C CA . ILE A 1 95 ? -15.009 -5.673 15.005 1.00 95.50 95 ILE A CA 1
ATOM 762 C C . ILE A 1 95 ? -15.023 -4.219 15.499 1.00 95.50 95 ILE A C 1
ATOM 764 O O . ILE A 1 95 ? -15.773 -3.882 16.409 1.00 95.50 95 ILE A O 1
ATOM 768 N N . MET A 1 96 ? -14.246 -3.324 14.879 1.00 94.44 96 MET A N 1
ATOM 769 C CA . MET A 1 96 ? -14.206 -1.910 15.283 1.00 94.44 96 MET A CA 1
ATOM 770 C C . MET A 1 96 ? -15.559 -1.210 15.121 1.00 94.44 96 MET A C 1
ATOM 772 O O . MET A 1 96 ? -15.891 -0.321 15.912 1.00 94.44 96 MET A O 1
ATOM 776 N N . ARG A 1 97 ? -16.336 -1.604 14.106 1.00 91.56 97 ARG A N 1
ATOM 777 C CA . ARG A 1 97 ? -17.690 -1.107 13.861 1.00 91.56 97 ARG A CA 1
ATOM 778 C C . ARG A 1 97 ? -18.688 -1.651 14.882 1.00 91.56 97 ARG A C 1
ATOM 780 O O . ARG A 1 97 ? -19.445 -0.865 15.443 1.00 91.56 97 ARG A O 1
ATOM 787 N N . GLU A 1 98 ? -18.684 -2.961 15.119 1.00 94.00 98 GLU A N 1
ATOM 788 C CA . GLU A 1 98 ? -19.567 -3.635 16.083 1.00 94.00 98 GLU A CA 1
ATOM 789 C C . GLU A 1 98 ? -19.327 -3.127 17.517 1.00 94.00 98 GLU A C 1
ATOM 791 O O . GLU A 1 98 ? -20.282 -2.872 18.247 1.00 94.00 98 GLU A O 1
ATOM 796 N N . ASP A 1 99 ? -18.067 -2.866 17.880 1.00 94.19 99 ASP A N 1
ATOM 797 C CA . ASP A 1 99 ? -17.681 -2.325 19.189 1.00 94.19 99 ASP A CA 1
ATOM 798 C C . ASP A 1 99 ? -17.913 -0.805 19.326 1.00 94.19 99 ASP A C 1
ATOM 800 O O . ASP A 1 99 ? -17.656 -0.232 20.387 1.00 94.19 99 ASP A O 1
ATOM 804 N N . GLY A 1 100 ? -18.318 -0.110 18.255 1.00 90.94 100 GLY A N 1
ATOM 805 C CA . GLY A 1 100 ? -18.492 1.348 18.252 1.00 90.94 100 GLY A CA 1
ATOM 806 C C . GLY A 1 100 ? -17.194 2.148 18.444 1.00 90.94 100 GLY A C 1
ATOM 807 O O . GLY A 1 100 ? -17.234 3.314 18.836 1.00 90.94 100 GLY A O 1
ATOM 808 N N . ARG A 1 101 ? -16.029 1.539 18.184 1.00 90.00 101 ARG A N 1
ATOM 809 C CA . ARG A 1 101 ? -14.702 2.157 18.376 1.00 90.00 101 ARG A CA 1
ATOM 810 C C . ARG A 1 101 ? -14.215 2.947 17.161 1.00 90.00 101 ARG A C 1
ATOM 812 O O . ARG A 1 101 ? -13.358 3.818 17.301 1.00 90.00 101 ARG A O 1
ATOM 819 N N . ALA A 1 102 ? -14.783 2.690 15.986 1.00 90.69 102 ALA A N 1
ATOM 820 C CA . ALA A 1 102 ? -14.460 3.386 14.743 1.00 90.69 102 ALA A CA 1
ATOM 821 C C . ALA A 1 102 ? -15.189 4.737 14.611 1.00 90.69 102 ALA A C 1
ATOM 823 O O . ALA A 1 102 ? -16.126 4.886 13.829 1.00 90.69 102 ALA A O 1
ATOM 824 N N . ASN A 1 103 ? -14.767 5.734 15.389 1.00 90.62 103 ASN A N 1
ATOM 825 C CA . ASN A 1 103 ? -15.251 7.108 15.223 1.00 90.62 103 ASN A CA 1
ATOM 826 C C . ASN A 1 103 ? -14.552 7.821 14.033 1.00 90.62 103 ASN A C 1
ATOM 828 O O . ASN A 1 103 ? -13.493 7.364 13.593 1.00 90.62 103 ASN A O 1
ATOM 832 N N . PRO A 1 104 ? -15.085 8.954 13.525 1.00 88.50 104 PRO A N 1
ATOM 833 C CA . PRO A 1 104 ? -14.506 9.660 12.373 1.00 88.50 104 PRO A CA 1
ATOM 834 C C . PRO A 1 104 ? -13.033 10.044 12.540 1.00 88.50 104 PRO A C 1
ATOM 836 O O . PRO A 1 104 ? -12.258 9.964 11.591 1.00 88.50 104 PRO A O 1
ATOM 839 N N . LYS A 1 105 ? -12.617 10.396 13.763 1.00 89.62 105 LYS A N 1
ATOM 840 C CA . LYS A 1 105 ? -11.214 10.700 14.060 1.00 89.62 105 LYS A CA 1
ATOM 841 C C . LYS A 1 105 ? -10.331 9.461 13.901 1.00 89.62 105 LYS A C 1
ATOM 843 O O . LYS A 1 105 ? -9.310 9.529 13.232 1.00 89.62 105 LYS A O 1
ATOM 848 N N . TRP A 1 106 ? -10.743 8.327 14.467 1.00 93.06 106 TRP A N 1
ATOM 849 C CA . TRP A 1 106 ? -10.023 7.061 14.326 1.00 93.06 106 TRP A CA 1
ATOM 850 C C . TRP A 1 106 ? -9.921 6.631 12.860 1.00 93.06 106 TRP A C 1
ATOM 852 O O . TRP A 1 106 ? -8.864 6.164 12.440 1.00 93.06 106 TRP A O 1
ATOM 862 N N . LEU A 1 107 ? -10.986 6.819 12.073 1.00 94.69 107 LEU A N 1
ATOM 863 C CA . LEU A 1 107 ? -10.985 6.528 10.638 1.00 94.69 107 LEU A CA 1
ATOM 864 C C . LEU A 1 107 ? -9.974 7.412 9.896 1.00 94.69 107 LEU A C 1
ATOM 866 O O . LEU A 1 107 ? -9.133 6.884 9.172 1.00 94.69 107 LEU A O 1
ATOM 870 N N . ALA A 1 108 ? -9.993 8.728 10.128 1.00 92.31 108 ALA A N 1
ATOM 871 C CA . ALA A 1 108 ? -9.038 9.659 9.526 1.00 92.31 108 ALA A CA 1
ATOM 872 C C . ALA A 1 108 ? -7.582 9.328 9.906 1.00 92.31 108 ALA A C 1
ATOM 874 O O . ALA A 1 108 ? -6.728 9.220 9.024 1.00 92.31 108 ALA A O 1
ATOM 875 N N . ASP A 1 109 ? -7.313 9.084 11.193 1.00 93.44 109 ASP A N 1
ATOM 876 C CA . ASP A 1 109 ? -5.989 8.694 11.694 1.00 93.44 109 ASP A CA 1
ATOM 877 C C . ASP A 1 109 ? -5.528 7.368 11.062 1.00 93.44 109 ASP A C 1
ATOM 879 O O . ASP A 1 109 ? -4.373 7.225 10.654 1.00 93.44 109 ASP A O 1
ATOM 883 N N . THR A 1 110 ? -6.434 6.394 10.936 1.00 96.38 110 THR A N 1
ATOM 884 C CA . THR A 1 110 ? -6.155 5.088 10.324 1.00 96.38 110 THR A CA 1
ATOM 885 C C . THR A 1 110 ? -5.809 5.225 8.847 1.00 96.38 110 THR A C 1
ATOM 887 O O . THR A 1 110 ? -4.809 4.660 8.402 1.00 96.38 110 THR A O 1
ATOM 890 N N . ILE A 1 111 ? -6.583 6.002 8.084 1.00 96.38 111 ILE A N 1
ATOM 891 C CA . ILE A 1 111 ? -6.296 6.239 6.666 1.00 96.38 111 ILE A CA 1
ATOM 892 C C . ILE A 1 111 ? -4.950 6.949 6.516 1.00 96.38 111 ILE A C 1
ATOM 894 O O . ILE A 1 111 ? -4.122 6.503 5.724 1.00 96.38 111 ILE A O 1
ATOM 898 N N . GLY A 1 112 ? -4.696 7.998 7.305 1.00 94.69 112 GLY A N 1
ATOM 899 C CA . GLY A 1 112 ? -3.425 8.723 7.287 1.00 94.69 112 GLY A CA 1
ATOM 900 C C . GLY A 1 112 ? -2.229 7.802 7.540 1.00 94.69 112 GLY A C 1
ATOM 901 O O . GLY A 1 112 ? -1.278 7.789 6.761 1.00 94.69 112 GLY A O 1
ATOM 902 N N . ARG A 1 113 ? -2.307 6.940 8.563 1.00 96.81 113 ARG A N 1
ATOM 903 C CA . ARG A 1 113 ? -1.263 5.942 8.864 1.00 96.81 113 ARG A CA 1
ATOM 904 C C . ARG A 1 113 ? -1.052 4.955 7.713 1.00 96.81 113 ARG A C 1
ATOM 906 O O . ARG A 1 113 ? 0.087 4.635 7.381 1.00 96.81 113 ARG A O 1
ATOM 913 N N . LEU A 1 114 ? -2.119 4.473 7.078 1.00 97.62 114 LEU A N 1
ATOM 914 C CA . LEU A 1 114 ? -2.009 3.555 5.940 1.00 97.62 114 LEU A CA 1
ATOM 915 C C . LEU A 1 114 ? -1.416 4.237 4.697 1.00 97.62 114 LEU A C 1
ATOM 917 O O . LEU A 1 114 ? -0.592 3.635 4.006 1.00 97.62 114 LEU A O 1
ATOM 921 N N . VAL A 1 115 ? -1.779 5.495 4.432 1.00 95.12 115 VAL A N 1
ATOM 922 C CA . VAL A 1 115 ? -1.201 6.309 3.349 1.00 95.12 115 VAL A CA 1
ATOM 923 C C . VAL A 1 115 ? 0.295 6.514 3.584 1.00 95.12 115 VAL A C 1
ATOM 925 O O . VAL A 1 115 ? 1.095 6.241 2.690 1.00 95.12 115 VAL A O 1
ATOM 928 N N . GLU A 1 116 ? 0.693 6.905 4.793 1.00 94.56 116 GLU A N 1
ATOM 929 C CA . GLU A 1 116 ? 2.099 7.097 5.166 1.00 94.56 116 GLU A CA 1
ATOM 930 C C . GLU A 1 116 ? 2.912 5.798 5.104 1.00 94.56 116 GLU A C 1
ATOM 932 O O . GLU A 1 116 ? 4.039 5.785 4.599 1.00 94.56 116 GLU A O 1
ATOM 937 N N . LEU A 1 117 ? 2.328 4.678 5.539 1.00 96.38 117 LEU A N 1
ATOM 938 C CA . LEU A 1 117 ? 2.935 3.358 5.385 1.00 96.38 117 LEU A CA 1
ATOM 939 C C . LEU A 1 117 ? 3.151 3.021 3.906 1.00 96.38 117 LEU A C 1
ATOM 941 O O . LEU A 1 117 ? 4.225 2.562 3.517 1.00 96.38 117 LEU A O 1
ATOM 945 N N . CYS A 1 118 ? 2.144 3.271 3.069 1.00 94.75 118 CYS A N 1
ATOM 946 C CA . CYS A 1 118 ? 2.232 3.016 1.641 1.00 94.75 118 CYS A CA 1
ATOM 947 C C . CYS A 1 118 ? 3.293 3.905 0.974 1.00 94.75 118 CYS A C 1
ATOM 949 O O . CYS A 1 118 ? 4.085 3.385 0.189 1.00 94.75 118 CYS A O 1
ATOM 951 N N . LYS A 1 119 ? 3.378 5.201 1.320 1.00 92.50 119 LYS A N 1
ATOM 952 C CA . LYS A 1 119 ? 4.453 6.104 0.863 1.00 92.50 119 LYS A CA 1
ATOM 953 C C . LYS A 1 119 ? 5.828 5.540 1.224 1.00 92.50 119 LYS A C 1
ATOM 955 O O . LYS A 1 119 ? 6.680 5.434 0.347 1.00 92.50 119 LYS A O 1
ATOM 960 N N . HIS A 1 120 ? 6.018 5.106 2.475 1.00 92.94 120 HIS A N 1
ATOM 961 C CA . HIS A 1 120 ? 7.277 4.522 2.964 1.00 92.94 120 HIS A CA 1
ATOM 962 C C . HIS A 1 120 ? 7.704 3.279 2.172 1.00 92.94 120 HIS A C 1
ATOM 964 O O . HIS A 1 120 ? 8.866 3.139 1.791 1.00 92.94 120 HIS A O 1
ATOM 970 N N . ILE A 1 121 ? 6.764 2.377 1.880 1.00 92.06 121 ILE A N 1
ATOM 971 C CA . ILE A 1 121 ? 7.044 1.143 1.130 1.00 92.06 121 ILE A CA 1
ATOM 972 C C . ILE A 1 121 ? 7.265 1.441 -0.364 1.00 92.06 121 ILE A C 1
ATOM 974 O O . ILE A 1 121 ? 8.127 0.825 -0.998 1.00 92.06 121 ILE A O 1
ATOM 978 N N . ALA A 1 122 ? 6.514 2.390 -0.930 1.00 90.12 122 ALA A N 1
ATOM 979 C CA . ALA A 1 122 ? 6.499 2.703 -2.357 1.00 90.12 122 ALA A CA 1
ATOM 980 C C . ALA A 1 122 ? 7.827 3.267 -2.889 1.00 90.12 122 ALA A C 1
ATOM 982 O O . ALA A 1 122 ? 8.105 3.085 -4.072 1.00 90.12 122 ALA A O 1
ATOM 983 N N . VAL A 1 123 ? 8.672 3.881 -2.046 1.00 86.69 123 VAL A N 1
ATOM 984 C CA . VAL A 1 123 ? 9.959 4.496 -2.457 1.00 86.69 123 VAL A CA 1
ATOM 985 C C . VAL A 1 123 ? 10.878 3.522 -3.204 1.00 86.69 123 VAL A C 1
ATOM 987 O O . VAL A 1 123 ? 11.672 3.930 -4.048 1.00 86.69 123 VAL A O 1
ATOM 990 N N . LYS A 1 124 ? 10.773 2.218 -2.922 1.00 85.12 124 LYS A N 1
ATOM 991 C CA . LYS A 1 124 ? 11.604 1.182 -3.557 1.00 85.12 124 LYS A CA 1
ATOM 992 C C . LYS A 1 124 ? 11.134 0.781 -4.954 1.00 85.12 124 LYS A C 1
ATOM 994 O O . LYS A 1 124 ? 11.831 0.043 -5.643 1.00 85.12 124 LYS A O 1
ATOM 999 N N . TYR A 1 125 ? 9.952 1.224 -5.362 1.00 87.25 125 TYR A N 1
ATOM 1000 C CA . TYR A 1 125 ? 9.287 0.758 -6.566 1.00 87.25 125 TYR A CA 1
ATOM 1001 C C . TYR A 1 125 ? 9.075 1.899 -7.554 1.00 87.25 125 TYR A C 1
ATOM 1003 O O . TYR A 1 125 ? 8.954 3.070 -7.201 1.00 87.25 125 TYR A O 1
ATOM 1011 N N . ARG A 1 126 ? 8.976 1.545 -8.836 1.00 88.62 126 ARG A N 1
ATOM 1012 C CA . ARG A 1 126 ? 8.491 2.491 -9.841 1.00 88.62 126 ARG A CA 1
ATOM 1013 C C . ARG A 1 126 ? 7.080 2.938 -9.499 1.00 88.62 126 ARG A C 1
ATOM 1015 O O . ARG A 1 126 ? 6.233 2.108 -9.182 1.00 88.62 126 ARG A O 1
ATOM 1022 N N . ARG A 1 127 ? 6.799 4.213 -9.762 1.00 88.25 127 ARG A N 1
ATOM 1023 C CA . ARG A 1 127 ? 5.449 4.776 -9.687 1.00 88.25 127 ARG A CA 1
ATOM 1024 C C . ARG A 1 127 ? 4.409 3.926 -10.422 1.00 88.25 127 ARG A C 1
ATOM 1026 O O . ARG A 1 127 ? 3.413 3.563 -9.817 1.00 88.25 127 ARG A O 1
ATOM 1033 N N . SER A 1 128 ? 4.665 3.547 -11.677 1.00 88.88 128 SER A N 1
ATOM 1034 C CA . SER A 1 128 ? 3.706 2.749 -12.457 1.00 88.88 128 SER A CA 1
ATOM 1035 C C . SER A 1 128 ? 3.419 1.382 -11.824 1.00 88.88 128 SER A C 1
ATOM 1037 O O . SER A 1 128 ? 2.276 0.953 -11.803 1.00 88.88 128 SER A O 1
ATOM 1039 N N . ALA A 1 129 ? 4.428 0.734 -11.230 1.00 88.75 129 ALA A N 1
ATOM 1040 C CA . ALA A 1 129 ? 4.260 -0.557 -10.558 1.00 88.75 129 ALA A CA 1
ATOM 1041 C C . ALA A 1 129 ? 3.422 -0.449 -9.270 1.00 88.75 129 ALA A C 1
ATOM 1043 O O . ALA A 1 129 ? 2.773 -1.412 -8.868 1.00 88.75 129 ALA A O 1
ATOM 1044 N N . VAL A 1 130 ? 3.443 0.713 -8.609 1.00 92.25 130 VAL A N 1
ATOM 1045 C CA . VAL A 1 130 ? 2.571 1.008 -7.462 1.00 92.25 130 VAL A CA 1
ATOM 1046 C C . VAL A 1 130 ? 1.159 1.352 -7.939 1.00 92.25 130 VAL A C 1
ATOM 1048 O O . VAL A 1 130 ? 0.191 0.864 -7.363 1.00 92.25 130 VAL A O 1
ATOM 1051 N N . GLU A 1 131 ? 1.028 2.141 -9.010 1.00 92.75 131 GLU A N 1
ATOM 1052 C CA . GLU A 1 131 ? -0.265 2.510 -9.605 1.00 92.75 131 GLU A CA 1
ATOM 1053 C C . GLU A 1 131 ? -1.038 1.290 -10.130 1.00 92.75 131 GLU A C 1
ATOM 1055 O O . GLU A 1 131 ? -2.241 1.201 -9.910 1.00 92.75 131 GLU A O 1
ATOM 1060 N N . GLU A 1 132 ? -0.356 0.307 -10.726 1.00 92.19 132 GLU A N 1
ATOM 1061 C CA . GLU A 1 132 ? -0.946 -0.976 -11.153 1.00 92.19 132 GLU A CA 1
ATOM 1062 C C . GLU A 1 132 ? -1.569 -1.778 -9.993 1.00 92.19 132 GLU A C 1
ATOM 1064 O O . GLU A 1 132 ? -2.409 -2.648 -10.218 1.00 92.19 132 GLU A O 1
ATOM 1069 N N . LYS A 1 133 ? -1.172 -1.496 -8.745 1.00 92.62 133 LYS A N 1
ATOM 1070 C CA . LYS A 1 133 ? -1.652 -2.183 -7.535 1.00 92.62 133 LYS A CA 1
ATOM 1071 C C . LYS A 1 133 ? -2.742 -1.405 -6.792 1.00 92.62 133 LYS A C 1
ATOM 1073 O O . LYS A 1 133 ? -3.267 -1.922 -5.804 1.00 92.62 133 LYS A O 1
ATOM 1078 N N . MET A 1 134 ? -3.076 -0.192 -7.237 1.00 94.50 134 MET A N 1
ATOM 1079 C CA . MET A 1 134 ? -4.119 0.627 -6.619 1.00 94.50 134 MET A CA 1
ATOM 1080 C C . MET A 1 134 ? -5.514 0.026 -6.858 1.00 94.50 134 MET A C 1
ATOM 1082 O O . MET A 1 134 ? -5.777 -0.500 -7.940 1.00 94.50 134 MET A O 1
ATOM 1086 N N . PRO A 1 135 ? -6.444 0.143 -5.894 1.00 93.81 135 PRO A N 1
ATOM 1087 C CA . PRO A 1 135 ? -7.861 -0.103 -6.138 1.00 93.81 135 PRO A CA 1
ATOM 1088 C C . PRO A 1 135 ? -8.381 0.833 -7.236 1.00 93.81 135 PRO A C 1
ATOM 1090 O O . PRO A 1 135 ? -8.174 2.045 -7.147 1.00 93.81 135 PRO A O 1
ATOM 1093 N N . SER A 1 136 ? -9.055 0.296 -8.258 1.00 91.81 136 SER A N 1
ATOM 1094 C CA . SER A 1 136 ? -9.513 1.067 -9.427 1.00 91.81 136 SER A CA 1
ATOM 1095 C C . SER A 1 136 ? -10.381 2.263 -9.045 1.00 91.81 136 SER A C 1
ATOM 1097 O O . SER A 1 136 ? -10.185 3.356 -9.574 1.00 91.81 136 SER A O 1
ATOM 1099 N N . ASP A 1 137 ? -11.273 2.069 -8.076 1.00 92.25 137 ASP A N 1
ATOM 1100 C CA . ASP A 1 137 ? -12.261 3.067 -7.656 1.00 92.25 137 ASP A CA 1
ATOM 1101 C C . ASP A 1 137 ? -11.610 4.255 -6.933 1.00 92.25 137 ASP A C 1
ATOM 1103 O O . ASP A 1 137 ? -12.134 5.368 -6.937 1.00 92.25 137 ASP A O 1
ATOM 1107 N N . TYR A 1 138 ? -10.416 4.043 -6.370 1.00 91.75 138 TYR A N 1
ATOM 1108 C CA . TYR A 1 138 ? -9.685 5.024 -5.567 1.00 91.75 138 TYR A CA 1
ATOM 1109 C C . TYR A 1 138 ? -8.342 5.429 -6.187 1.00 91.75 138 TYR A C 1
ATOM 1111 O O . TYR A 1 138 ? -7.605 6.225 -5.605 1.00 91.75 138 TYR A O 1
ATOM 1119 N N . ALA A 1 139 ? -8.003 4.924 -7.376 1.00 92.31 139 ALA A N 1
ATOM 1120 C CA . ALA A 1 139 ? -6.684 5.110 -7.978 1.00 92.31 139 ALA A CA 1
ATOM 1121 C C . ALA A 1 139 ? -6.332 6.590 -8.191 1.00 92.31 139 ALA A C 1
ATOM 1123 O O . ALA A 1 139 ? -5.183 6.989 -8.007 1.00 92.31 139 ALA A O 1
ATOM 1124 N N . MET A 1 140 ? -7.313 7.423 -8.555 1.00 90.81 140 MET A N 1
ATOM 1125 C CA . MET A 1 140 ? -7.080 8.853 -8.766 1.00 90.81 140 MET A CA 1
ATOM 1126 C C . MET A 1 140 ? -6.691 9.560 -7.464 1.00 90.81 140 MET A C 1
ATOM 1128 O O . MET A 1 140 ? -5.677 10.257 -7.437 1.00 90.81 140 MET A O 1
ATOM 1132 N N . ILE A 1 141 ? -7.459 9.348 -6.393 1.00 91.69 141 ILE A N 1
ATOM 1133 C CA . ILE A 1 141 ? -7.214 10.013 -5.112 1.00 91.69 141 ILE A CA 1
ATOM 1134 C C . ILE A 1 141 ? -5.967 9.452 -4.422 1.00 91.69 141 ILE A C 1
ATOM 1136 O O . ILE A 1 141 ? -5.157 10.210 -3.903 1.00 91.69 141 ILE A O 1
ATOM 1140 N N . LEU A 1 142 ? -5.726 8.140 -4.509 1.00 92.56 142 LEU A N 1
ATOM 1141 C CA . LEU A 1 142 ? -4.505 7.524 -3.986 1.00 92.56 142 LEU A CA 1
ATOM 1142 C C . LEU A 1 142 ? -3.257 8.005 -4.724 1.00 92.56 142 LEU A C 1
ATOM 1144 O O . LEU A 1 142 ? -2.224 8.223 -4.099 1.00 92.56 142 LEU A O 1
ATOM 1148 N N . ARG A 1 143 ? -3.336 8.222 -6.041 1.00 91.56 143 ARG A N 1
ATOM 1149 C CA . ARG A 1 143 ? -2.237 8.829 -6.800 1.00 91.56 143 ARG A CA 1
ATOM 1150 C C . ARG A 1 143 ? -1.910 10.228 -6.284 1.00 91.56 143 ARG A C 1
ATOM 1152 O O . ARG A 1 143 ? -0.733 10.576 -6.204 1.00 91.56 143 ARG A O 1
ATOM 1159 N N . GLU A 1 144 ? -2.927 11.022 -5.974 1.00 88.62 144 GLU A N 1
ATOM 1160 C CA . GLU A 1 144 ? -2.740 12.360 -5.418 1.00 88.62 144 GLU A CA 1
ATOM 1161 C C . GLU A 1 144 ? -2.112 12.298 -4.023 1.00 88.62 144 GLU A C 1
ATOM 1163 O O . GLU A 1 144 ? -1.107 12.963 -3.788 1.00 88.62 144 GLU A O 1
ATOM 1168 N N . LEU A 1 145 ? -2.636 11.435 -3.149 1.00 89.69 145 LEU A N 1
ATOM 1169 C CA . LEU A 1 145 ? -2.151 11.258 -1.780 1.00 89.69 145 LEU A CA 1
ATOM 1170 C C . LEU A 1 145 ? -0.715 10.718 -1.724 1.00 89.69 145 LEU A C 1
ATOM 1172 O O . LEU A 1 145 ? 0.085 11.201 -0.935 1.00 89.69 145 LEU A O 1
ATOM 1176 N N . LEU A 1 146 ? -0.354 9.730 -2.550 1.00 89.19 146 LEU A N 1
ATOM 1177 C CA . LEU A 1 146 ? 0.958 9.069 -2.471 1.00 89.19 146 LEU A CA 1
ATOM 1178 C C . LEU A 1 146 ? 2.088 9.828 -3.171 1.00 89.19 146 LEU A C 1
ATOM 1180 O O . LEU A 1 146 ? 3.249 9.652 -2.805 1.00 89.19 146 LEU A O 1
ATOM 1184 N N . PHE A 1 147 ? 1.777 10.623 -4.197 1.00 86.06 147 PHE A N 1
ATOM 1185 C CA . PHE A 1 147 ? 2.786 11.274 -5.043 1.00 86.06 147 PHE A CA 1
ATOM 1186 C C . PHE A 1 147 ? 2.712 12.805 -5.008 1.00 86.06 147 PHE A C 1
ATOM 1188 O O . PHE A 1 147 ? 3.285 13.472 -5.877 1.00 86.06 147 PHE A O 1
ATOM 1195 N N . SER A 1 148 ? 2.016 13.375 -4.024 1.00 74.62 148 SER A N 1
ATOM 1196 C CA . SER A 1 148 ? 2.075 14.802 -3.726 1.00 74.62 148 SER A CA 1
ATOM 1197 C C . SER A 1 148 ? 3.498 15.187 -3.284 1.00 74.62 148 SER A C 1
ATOM 1199 O O . SER A 1 148 ? 4.153 14.495 -2.509 1.00 74.62 148 SER A O 1
ATOM 1201 N N . GLY A 1 149 ? 4.026 16.291 -3.825 1.00 67.69 149 GLY A N 1
ATOM 1202 C CA . GLY A 1 149 ? 5.313 16.839 -3.384 1.00 67.69 149 GLY A CA 1
ATOM 1203 C C . GLY A 1 149 ? 5.256 17.252 -1.909 1.00 67.69 149 GLY A C 1
ATOM 1204 O O . GLY A 1 149 ? 4.254 17.805 -1.464 1.00 67.69 149 GLY A O 1
ATOM 1205 N N . THR A 1 150 ? 6.326 16.985 -1.162 1.00 62.94 150 THR A N 1
ATOM 1206 C CA . THR A 1 150 ? 6.263 16.757 0.292 1.00 62.94 150 THR A CA 1
ATOM 1207 C C . THR A 1 150 ? 6.347 17.991 1.199 1.00 62.94 150 THR A C 1
ATOM 1209 O O . THR A 1 150 ? 6.083 17.865 2.390 1.00 62.94 150 THR A O 1
ATOM 1212 N N . ASN A 1 151 ? 6.659 19.189 0.688 1.00 67.50 151 ASN A N 1
ATOM 1213 C CA . ASN A 1 151 ? 7.046 20.326 1.547 1.00 67.50 151 ASN A CA 1
ATOM 1214 C C . ASN A 1 151 ? 6.208 21.609 1.374 1.00 67.50 151 ASN A C 1
ATOM 1216 O O . ASN A 1 151 ? 6.674 22.688 1.730 1.00 67.50 151 ASN A O 1
ATOM 1220 N N . ASP A 1 152 ? 4.994 21.521 0.828 1.00 80.00 152 ASP A N 1
ATOM 1221 C CA . ASP A 1 152 ? 4.095 22.678 0.702 1.00 80.00 152 ASP A CA 1
ATOM 1222 C C . ASP A 1 152 ? 2.991 22.632 1.779 1.00 80.00 152 ASP A C 1
ATOM 1224 O O . ASP A 1 152 ? 2.165 21.714 1.746 1.00 80.00 152 ASP A O 1
ATOM 1228 N N . PRO A 1 153 ? 2.934 23.599 2.717 1.00 82.38 153 PRO A N 1
ATOM 1229 C CA . PRO A 1 153 ? 1.897 23.656 3.749 1.00 82.38 153 PRO A CA 1
ATOM 1230 C C . PRO A 1 153 ? 0.470 23.621 3.190 1.00 82.38 153 PRO A C 1
ATOM 1232 O O . PRO A 1 153 ? -0.398 22.970 3.771 1.00 82.38 153 PRO A O 1
ATOM 1235 N N . PHE A 1 154 ? 0.226 24.246 2.032 1.00 83.38 154 PHE A N 1
ATOM 1236 C CA . PHE A 1 154 ? -1.096 24.218 1.397 1.00 83.38 154 PHE A CA 1
ATOM 1237 C C . PHE A 1 154 ? -1.480 22.809 0.937 1.00 83.38 154 PHE A C 1
ATOM 1239 O O . PHE A 1 154 ? -2.647 22.425 1.011 1.00 83.38 154 PHE A O 1
ATOM 1246 N N . ARG A 1 155 ? -0.501 22.008 0.498 1.00 82.00 155 ARG A N 1
ATOM 1247 C CA . ARG A 1 155 ? -0.730 20.607 0.123 1.00 82.00 155 ARG A CA 1
ATOM 1248 C C . ARG A 1 155 ? -0.994 19.729 1.331 1.00 82.00 155 ARG A C 1
ATOM 1250 O O . ARG A 1 155 ? -1.842 18.855 1.234 1.00 82.00 155 ARG A O 1
ATOM 1257 N N . GLN A 1 156 ? -0.311 19.968 2.448 1.00 83.81 156 GLN A N 1
ATOM 1258 C CA . GLN A 1 156 ? -0.551 19.225 3.687 1.00 83.81 156 GLN A CA 1
ATOM 1259 C C . GLN A 1 156 ? -1.957 19.499 4.235 1.00 83.81 156 GLN A C 1
ATOM 1261 O O . GLN A 1 156 ? -2.658 18.571 4.631 1.00 83.81 156 GLN A O 1
ATOM 1266 N N . GLU A 1 157 ? -2.407 20.757 4.198 1.00 86.19 157 GLU A N 1
ATOM 1267 C CA . GLU A 1 157 ? -3.777 21.110 4.582 1.00 86.19 157 GLU A CA 1
ATOM 1268 C C . GLU A 1 157 ? -4.811 20.471 3.643 1.00 86.19 157 GLU A C 1
ATOM 1270 O O . GLU A 1 157 ? -5.830 19.945 4.093 1.00 86.19 157 GLU A O 1
ATOM 1275 N N . HIS A 1 158 ? -4.549 20.490 2.334 1.00 87.06 158 HIS A N 1
ATOM 1276 C CA . HIS A 1 158 ? -5.402 19.836 1.343 1.00 87.06 158 HIS A CA 1
ATOM 1277 C C . HIS A 1 158 ? -5.471 18.319 1.550 1.00 87.06 158 HIS A C 1
ATOM 1279 O O . HIS A 1 158 ? -6.564 17.762 1.582 1.00 87.06 158 HIS A O 1
ATOM 1285 N N . GLU A 1 159 ? -4.332 17.659 1.764 1.00 87.56 159 GLU A N 1
ATOM 1286 C CA . GLU A 1 159 ? -4.260 16.229 2.077 1.00 87.56 159 GLU A CA 1
ATOM 1287 C C . GLU A 1 159 ? -5.084 15.898 3.327 1.00 87.56 159 GLU A C 1
ATOM 1289 O O . GLU A 1 159 ? -5.928 15.005 3.282 1.00 87.56 159 GLU A O 1
ATOM 1294 N N . ALA A 1 160 ? -4.937 16.671 4.406 1.00 87.19 160 ALA A N 1
ATOM 1295 C CA . ALA A 1 160 ? -5.729 16.485 5.620 1.00 87.19 160 ALA A CA 1
ATOM 1296 C C . ALA A 1 160 ? -7.245 16.609 5.365 1.00 87.19 160 ALA A C 1
ATOM 1298 O O . ALA A 1 160 ? -8.021 15.805 5.884 1.00 87.19 160 ALA A O 1
ATOM 1299 N N . LYS A 1 161 ? -7.674 17.565 4.527 1.00 90.44 161 LYS A N 1
ATOM 1300 C CA . LYS A 1 161 ? -9.090 17.725 4.139 1.00 90.44 161 LYS A CA 1
ATOM 1301 C C . LYS A 1 161 ? -9.601 16.554 3.306 1.00 90.44 161 LYS A C 1
ATOM 1303 O O . LYS A 1 161 ? -10.705 16.067 3.539 1.00 90.44 161 LYS A O 1
ATOM 1308 N N . VAL A 1 162 ? -8.804 16.078 2.352 1.00 90.94 162 VAL A N 1
ATOM 1309 C CA . VAL A 1 162 ? -9.141 14.891 1.558 1.00 90.94 162 VAL A CA 1
ATOM 1310 C C . VAL A 1 162 ? -9.345 13.685 2.474 1.00 90.94 162 VAL A C 1
ATOM 1312 O O . VAL A 1 162 ? -10.353 12.990 2.353 1.00 90.94 162 VAL A O 1
ATOM 1315 N N . LEU A 1 163 ? -8.435 13.468 3.426 1.00 91.06 163 LEU A N 1
ATOM 1316 C CA . LEU A 1 163 ? -8.545 12.380 4.397 1.00 91.06 163 LEU A CA 1
ATOM 1317 C C . LEU A 1 163 ? -9.805 12.503 5.263 1.00 91.06 163 LEU A C 1
ATOM 1319 O O . LEU A 1 163 ? -10.487 11.499 5.467 1.00 91.06 163 LEU A O 1
ATOM 1323 N N . SER A 1 164 ? -10.166 13.712 5.717 1.00 90.81 164 SER A N 1
ATOM 1324 C CA . SER A 1 164 ? -11.414 13.914 6.467 1.00 90.81 164 SER A CA 1
ATOM 1325 C C . SER A 1 164 ? -12.658 13.62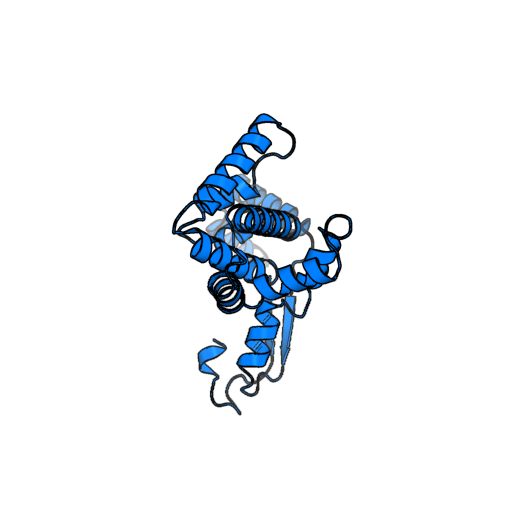8 5.624 1.00 90.81 164 SER A C 1
ATOM 1327 O O . SER A 1 164 ? -13.575 12.973 6.106 1.00 90.81 164 SER A O 1
ATOM 1329 N N . TYR A 1 165 ? -12.677 14.032 4.349 1.00 93.00 165 TYR A N 1
ATOM 1330 C CA . TYR A 1 165 ? -13.814 13.749 3.465 1.00 93.00 165 TYR A CA 1
ATOM 1331 C C . TYR A 1 165 ? -13.987 12.255 3.199 1.00 93.00 165 TYR A C 1
ATOM 1333 O O . TYR A 1 165 ? -15.114 11.767 3.160 1.00 93.00 165 TYR A O 1
ATOM 1341 N N . ILE A 1 166 ? -12.886 11.511 3.056 1.00 93.31 166 ILE A N 1
ATOM 1342 C CA . ILE A 1 166 ? -12.946 10.051 2.935 1.00 93.31 166 ILE A CA 1
ATOM 1343 C C . ILE A 1 166 ? -13.488 9.444 4.235 1.00 93.31 166 ILE A C 1
ATOM 1345 O O . ILE A 1 166 ? -14.369 8.588 4.171 1.00 93.31 166 ILE A O 1
ATOM 1349 N N . ALA A 1 167 ? -13.012 9.909 5.396 1.00 92.94 167 ALA A N 1
ATOM 1350 C CA . ALA A 1 167 ? -13.422 9.408 6.709 1.00 92.94 167 ALA A CA 1
ATOM 1351 C C . ALA A 1 167 ? -14.911 9.633 7.029 1.00 92.94 167 ALA A C 1
ATOM 1353 O O . ALA A 1 167 ? -15.506 8.840 7.756 1.00 92.94 167 ALA A O 1
ATOM 1354 N N . GLU A 1 168 ? -15.507 10.696 6.488 1.00 93.12 168 GLU A N 1
ATOM 1355 C CA . GLU A 1 168 ? -16.931 11.029 6.640 1.00 93.12 168 GLU A CA 1
ATOM 1356 C C . GLU A 1 168 ? -17.828 10.364 5.584 1.00 93.12 168 GLU A C 1
ATOM 1358 O O . GLU A 1 168 ? -19.053 10.413 5.694 1.00 93.12 168 GLU A O 1
ATOM 1363 N N . SER A 1 169 ? -17.240 9.747 4.556 1.00 92.81 169 SER A N 1
ATOM 1364 C CA . SER A 1 169 ? -17.991 9.108 3.477 1.00 92.81 169 SER A CA 1
ATOM 1365 C C . SER A 1 169 ? -18.469 7.701 3.845 1.00 92.81 169 SER A C 1
ATOM 1367 O O . SER A 1 169 ? -17.804 6.966 4.575 1.00 92.81 169 SER A O 1
ATOM 1369 N N . ASP A 1 170 ? -19.566 7.260 3.225 1.00 90.50 170 ASP A N 1
ATOM 1370 C CA . ASP A 1 170 ? -20.051 5.877 3.355 1.00 90.50 170 ASP A CA 1
ATOM 1371 C C . ASP A 1 170 ? -19.068 4.836 2.778 1.00 90.50 170 ASP A C 1
ATOM 1373 O O . ASP A 1 170 ? -19.148 3.653 3.107 1.00 90.50 170 ASP A O 1
ATOM 1377 N N . MET A 1 171 ? -18.110 5.274 1.952 1.00 90.19 171 MET A N 1
ATOM 1378 C CA . MET A 1 171 ? -17.097 4.426 1.311 1.00 90.19 171 MET A CA 1
ATOM 1379 C C . MET A 1 171 ? -15.845 4.216 2.169 1.00 90.19 171 MET A C 1
ATOM 1381 O O . MET A 1 171 ? -14.916 3.534 1.738 1.00 90.19 171 MET A O 1
ATOM 1385 N N . VAL A 1 172 ? -15.780 4.800 3.369 1.00 94.75 172 VAL A N 1
ATOM 1386 C CA . VAL A 1 172 ? -14.583 4.765 4.224 1.00 94.75 172 VAL A CA 1
ATOM 1387 C C . VAL A 1 172 ? -14.076 3.343 4.490 1.00 94.75 172 VAL A C 1
ATOM 1389 O O . VAL A 1 172 ? -12.871 3.095 4.504 1.00 94.75 172 VAL A O 1
ATOM 1392 N N . TRP A 1 173 ? -14.995 2.394 4.659 1.00 95.31 173 TRP A N 1
ATOM 1393 C CA . TRP A 1 173 ? -14.689 0.997 4.958 1.00 95.31 173 TRP A CA 1
ATOM 1394 C C . TRP A 1 173 ? -14.005 0.306 3.780 1.00 95.31 173 TRP A C 1
ATOM 1396 O O . TRP A 1 173 ? -12.913 -0.243 3.938 1.00 95.31 173 TRP A O 1
ATOM 1406 N N . ASP A 1 174 ? -14.606 0.425 2.597 1.00 95.56 174 ASP A N 1
ATOM 1407 C CA . ASP A 1 174 ? -14.081 -0.131 1.351 1.00 95.56 174 ASP A CA 1
ATOM 1408 C C . ASP A 1 174 ? -12.751 0.534 0.971 1.00 95.56 174 ASP A C 1
ATOM 1410 O O . ASP A 1 174 ? -11.822 -0.129 0.504 1.00 95.56 174 ASP A O 1
ATOM 1414 N N . PHE A 1 175 ? -12.607 1.833 1.254 1.00 96.19 175 PHE A N 1
ATOM 1415 C CA . PHE A 1 175 ? -11.356 2.560 1.061 1.00 96.19 175 PHE A CA 1
ATOM 1416 C C . PHE A 1 175 ? -10.229 2.004 1.938 1.00 96.19 175 PHE A C 1
ATOM 1418 O O . PHE A 1 175 ? -9.145 1.702 1.432 1.00 96.19 175 PHE A O 1
ATOM 1425 N N . ILE A 1 176 ? -10.469 1.837 3.245 1.00 97.25 176 ILE A N 1
ATOM 1426 C CA . ILE A 1 176 ? -9.468 1.289 4.172 1.00 97.25 176 ILE A CA 1
ATOM 1427 C C . ILE A 1 176 ? -9.109 -0.150 3.780 1.00 97.25 176 ILE A C 1
ATOM 1429 O O . ILE A 1 176 ? -7.922 -0.491 3.735 1.00 97.25 176 ILE A O 1
ATOM 1433 N N . ALA A 1 177 ? -10.101 -0.983 3.456 1.00 97.19 177 ALA A N 1
ATOM 1434 C CA . ALA A 1 177 ? -9.871 -2.357 3.022 1.00 97.19 177 ALA A CA 1
ATOM 1435 C C . ALA A 1 177 ? -9.051 -2.418 1.723 1.00 97.19 177 ALA A C 1
ATOM 1437 O O . ALA A 1 177 ? -8.041 -3.126 1.656 1.00 97.19 177 ALA A O 1
ATOM 1438 N N . GLY A 1 178 ? -9.413 -1.608 0.725 1.00 96.81 178 GLY A N 1
ATOM 1439 C CA . GLY A 1 178 ? -8.687 -1.488 -0.536 1.00 96.81 178 GLY A CA 1
ATOM 1440 C C . GLY A 1 178 ? -7.242 -1.026 -0.345 1.00 96.81 178 GLY A C 1
ATOM 1441 O O . GLY A 1 178 ? -6.329 -1.578 -0.964 1.00 96.81 178 GLY A O 1
ATOM 1442 N N . LEU A 1 179 ? -7.005 -0.069 0.555 1.00 96.56 179 LEU A N 1
ATOM 1443 C CA . LEU A 1 179 ? -5.662 0.411 0.876 1.00 96.56 179 LEU A CA 1
ATOM 1444 C C . LEU A 1 179 ? -4.821 -0.655 1.596 1.00 96.56 179 LEU A C 1
ATOM 1446 O O . LEU A 1 179 ? -3.644 -0.826 1.278 1.00 96.56 179 LEU A O 1
ATOM 1450 N N . CYS A 1 180 ? -5.417 -1.438 2.500 1.00 97.69 180 CYS A N 1
ATOM 1451 C CA . CYS A 1 180 ? -4.746 -2.580 3.126 1.00 97.69 180 CYS A CA 1
ATOM 1452 C C . CYS A 1 180 ? -4.330 -3.626 2.083 1.00 97.69 180 CYS A C 1
ATOM 1454 O O . CYS A 1 180 ? -3.177 -4.055 2.062 1.00 97.69 180 CYS A O 1
ATOM 1456 N N . VAL A 1 181 ? -5.234 -3.989 1.167 1.00 95.38 181 VAL A N 1
ATOM 1457 C CA . VAL A 1 181 ? -4.939 -4.926 0.068 1.00 95.38 181 VAL A CA 1
ATOM 1458 C C . VAL A 1 181 ? -3.856 -4.372 -0.860 1.00 95.38 181 VAL A C 1
ATOM 1460 O O . VAL A 1 181 ? -2.971 -5.112 -1.295 1.00 95.38 181 VAL A O 1
ATOM 1463 N N . MET A 1 182 ? -3.871 -3.069 -1.143 1.00 95.25 182 MET A N 1
ATOM 1464 C CA . MET A 1 182 ? -2.801 -2.415 -1.893 1.00 95.25 182 MET A CA 1
ATOM 1465 C C . MET A 1 182 ? -1.453 -2.568 -1.180 1.00 95.25 182 MET A C 1
ATOM 1467 O O . MET A 1 182 ? -0.483 -2.975 -1.815 1.00 95.25 182 MET A O 1
ATOM 1471 N N . ILE A 1 183 ? -1.379 -2.306 0.129 1.00 95.62 183 ILE A N 1
ATOM 1472 C CA . ILE A 1 183 ? -0.144 -2.456 0.918 1.00 95.62 183 ILE A CA 1
ATOM 1473 C C . ILE A 1 183 ? 0.378 -3.896 0.849 1.00 95.62 183 ILE A C 1
ATOM 1475 O O . ILE A 1 183 ? 1.565 -4.091 0.583 1.00 95.62 183 ILE A O 1
ATOM 1479 N N . GLN A 1 184 ? -0.495 -4.900 0.999 1.00 94.25 184 GLN A N 1
ATOM 1480 C CA . GLN A 1 184 ? -0.130 -6.316 0.843 1.00 94.25 184 GLN A CA 1
ATOM 1481 C C . GLN A 1 184 ? 0.525 -6.572 -0.524 1.00 94.25 184 GLN A C 1
ATOM 1483 O O . GLN A 1 184 ? 1.614 -7.142 -0.607 1.00 94.25 184 GLN A O 1
ATOM 1488 N N . LYS A 1 185 ? -0.100 -6.079 -1.602 1.00 91.38 185 LYS A N 1
ATOM 1489 C CA . LYS A 1 185 ? 0.405 -6.224 -2.975 1.00 91.38 185 LYS A CA 1
ATOM 1490 C C . LYS A 1 185 ? 1.701 -5.457 -3.211 1.00 91.38 185 LYS A C 1
ATOM 1492 O O . LYS A 1 185 ? 2.546 -5.915 -3.972 1.00 91.38 185 LYS A O 1
ATOM 1497 N N . VAL A 1 186 ? 1.875 -4.269 -2.636 1.00 91.31 186 VAL A N 1
ATOM 1498 C CA . VAL A 1 186 ? 3.078 -3.442 -2.842 1.00 91.31 186 VAL A CA 1
ATOM 1499 C C . VAL A 1 186 ? 4.266 -4.014 -2.062 1.00 91.31 186 VAL A C 1
ATOM 1501 O O . VAL A 1 186 ? 5.385 -4.010 -2.572 1.00 91.31 186 VAL A O 1
ATOM 1504 N N . CYS A 1 187 ? 4.034 -4.573 -0.873 1.00 90.06 187 CYS A N 1
ATOM 1505 C CA . CYS A 1 187 ? 5.066 -5.243 -0.080 1.00 90.06 187 CYS A CA 1
ATOM 1506 C C . CYS A 1 187 ? 5.625 -6.515 -0.731 1.00 90.06 187 CYS A C 1
ATOM 1508 O O . CYS A 1 187 ? 6.753 -6.895 -0.419 1.00 90.06 187 CYS A O 1
ATOM 1510 N N . VAL A 1 188 ? 4.867 -7.155 -1.623 1.00 86.50 188 VAL A N 1
ATOM 1511 C CA . VAL A 1 188 ? 5.271 -8.359 -2.355 1.00 86.50 188 VAL A CA 1
ATOM 1512 C C . VAL A 1 188 ? 5.607 -7.981 -3.803 1.00 86.50 188 VAL A C 1
ATOM 1514 O O . VAL A 1 188 ? 4.736 -7.565 -4.568 1.00 86.50 188 VAL A O 1
ATOM 1517 N N . ASN A 1 189 ? 6.877 -8.092 -4.207 1.00 80.19 189 ASN A N 1
ATOM 1518 C CA . ASN A 1 189 ? 7.275 -7.780 -5.584 1.00 80.19 189 ASN A CA 1
ATOM 1519 C C . ASN A 1 189 ? 7.103 -8.988 -6.508 1.00 80.19 189 ASN A C 1
ATOM 1521 O O . ASN A 1 189 ? 6.456 -8.874 -7.545 1.00 80.19 189 ASN A O 1
ATOM 1525 N N . VAL A 1 190 ? 7.669 -10.135 -6.125 1.00 80.88 190 VAL A N 1
ATOM 1526 C CA . VAL A 1 190 ? 7.569 -11.389 -6.885 1.00 80.88 190 VAL A CA 1
ATOM 1527 C C . VAL A 1 190 ? 7.382 -12.552 -5.920 1.00 80.88 190 VAL A C 1
ATOM 1529 O O . VAL A 1 190 ? 8.029 -12.611 -4.873 1.00 80.88 190 VAL A O 1
ATOM 1532 N N . VAL A 1 191 ? 6.503 -13.481 -6.286 1.00 82.62 191 VAL A N 1
ATOM 1533 C CA . VAL A 1 191 ? 6.335 -14.764 -5.604 1.00 82.62 191 VAL A CA 1
ATOM 1534 C C . VAL A 1 191 ? 6.818 -15.859 -6.545 1.00 82.62 191 VAL A C 1
ATOM 1536 O O . VAL A 1 191 ? 6.319 -15.996 -7.659 1.00 82.62 191 VAL A O 1
ATOM 1539 N N . HIS A 1 192 ? 7.794 -16.630 -6.089 1.00 84.38 192 HIS A N 1
ATOM 1540 C CA . HIS A 1 192 ? 8.300 -17.817 -6.753 1.00 84.38 192 HIS A CA 1
ATOM 1541 C C . HIS A 1 192 ? 7.749 -19.041 -6.027 1.00 84.38 192 HIS A C 1
ATOM 1543 O O . HIS A 1 192 ? 8.025 -19.236 -4.844 1.00 84.38 192 HIS A O 1
ATOM 1549 N N . ILE A 1 193 ? 6.981 -19.862 -6.736 1.00 82.25 193 ILE A N 1
ATOM 1550 C CA . ILE A 1 193 ? 6.488 -21.146 -6.236 1.00 82.25 193 ILE A CA 1
ATOM 1551 C C . ILE A 1 193 ? 7.341 -22.244 -6.871 1.00 82.25 193 ILE A C 1
ATOM 1553 O O . ILE A 1 193 ? 7.491 -22.284 -8.092 1.00 82.25 193 ILE A O 1
ATOM 1557 N N . ILE A 1 194 ? 7.938 -23.097 -6.042 1.00 79.62 194 ILE A N 1
ATOM 1558 C CA . ILE A 1 194 ? 8.872 -24.151 -6.441 1.00 79.62 194 ILE A CA 1
ATOM 1559 C C . ILE A 1 194 ? 8.321 -25.499 -5.967 1.00 79.62 194 ILE A C 1
ATOM 1561 O O . ILE A 1 194 ? 8.118 -25.701 -4.775 1.00 79.62 194 ILE A O 1
ATOM 1565 N N . GLY A 1 195 ? 8.131 -26.442 -6.889 1.00 71.94 195 GLY A N 1
ATOM 1566 C CA . GLY A 1 195 ? 7.576 -27.770 -6.597 1.00 71.94 195 GLY A CA 1
ATOM 1567 C C . GLY A 1 195 ? 6.114 -27.922 -7.023 1.00 71.94 195 GLY A C 1
ATOM 1568 O O . GLY A 1 195 ? 5.564 -27.050 -7.700 1.00 71.94 195 GLY A O 1
ATOM 1569 N N . ASP A 1 196 ? 5.498 -29.048 -6.660 1.00 67.19 196 ASP A N 1
ATOM 1570 C CA . ASP A 1 196 ? 4.140 -29.395 -7.090 1.00 67.19 196 ASP A CA 1
ATOM 1571 C C . ASP A 1 196 ? 3.072 -28.660 -6.264 1.00 67.19 196 ASP A C 1
ATOM 1573 O O . ASP A 1 196 ? 3.013 -28.771 -5.043 1.00 67.19 196 ASP A O 1
ATOM 1577 N N . ILE A 1 197 ? 2.193 -27.924 -6.952 1.00 62.53 197 ILE A N 1
ATOM 1578 C CA . ILE A 1 197 ? 1.063 -27.176 -6.358 1.00 62.53 197 ILE A CA 1
ATOM 1579 C C . ILE A 1 197 ? -0.134 -28.104 -6.072 1.00 62.53 197 ILE A C 1
ATOM 1581 O O . ILE A 1 197 ? -0.988 -27.809 -5.239 1.00 62.53 197 ILE A O 1
ATOM 1585 N N . PHE A 1 198 ? -0.223 -29.228 -6.789 1.00 57.97 198 PHE A N 1
ATOM 1586 C CA . PHE A 1 198 ? -1.465 -29.993 -6.936 1.00 57.97 198 PHE A CA 1
ATOM 1587 C C . PHE A 1 198 ? -1.506 -31.322 -6.186 1.00 57.97 198 PHE A C 1
ATOM 1589 O O . PHE A 1 198 ? -2.567 -31.941 -6.143 1.00 57.97 198 PHE A O 1
ATOM 1596 N N . ASP A 1 199 ? -0.393 -31.788 -5.621 1.00 54.72 199 ASP A N 1
ATOM 1597 C CA . ASP A 1 199 ? -0.300 -33.216 -5.324 1.00 54.72 199 ASP A CA 1
ATOM 1598 C C . ASP A 1 199 ? -1.050 -33.619 -4.036 1.00 54.72 199 ASP A C 1
ATOM 1600 O O . ASP A 1 199 ? -1.480 -34.768 -3.938 1.00 54.72 199 ASP A O 1
ATOM 1604 N N . ARG A 1 200 ? -1.263 -32.718 -3.044 1.00 53.88 200 ARG A N 1
ATOM 1605 C CA . ARG A 1 200 ? -1.849 -33.086 -1.721 1.00 53.88 200 ARG A CA 1
ATOM 1606 C C . ARG A 1 200 ? -2.586 -31.965 -0.952 1.00 53.88 200 ARG A C 1
ATOM 1608 O O . ARG A 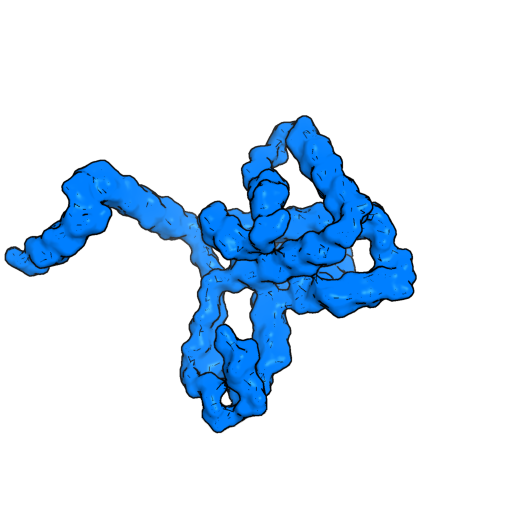1 200 ? -2.117 -31.531 0.094 1.00 53.88 200 ARG A O 1
ATOM 1615 N N . GLY A 1 201 ? -3.777 -31.540 -1.393 1.00 55.22 201 GLY A N 1
ATOM 1616 C CA . GLY A 1 201 ? -4.600 -30.566 -0.649 1.00 55.22 201 GLY A CA 1
ATOM 1617 C C . GLY A 1 201 ? -6.013 -30.331 -1.200 1.00 55.22 201 GLY A C 1
ATOM 1618 O O . GLY A 1 201 ? -6.244 -30.506 -2.391 1.00 55.22 201 GLY A O 1
ATOM 1619 N N . ASN A 1 202 ? -6.964 -29.891 -0.360 1.00 55.47 202 ASN A N 1
ATOM 1620 C CA . ASN A 1 202 ? -8.364 -29.641 -0.770 1.00 55.47 202 ASN A CA 1
ATOM 1621 C C . ASN A 1 202 ? -8.593 -28.278 -1.472 1.00 55.47 202 ASN A C 1
ATOM 1623 O O . ASN A 1 202 ? -9.693 -28.028 -1.967 1.00 55.47 202 ASN A O 1
ATOM 1627 N N . GLY A 1 203 ? -7.591 -27.388 -1.520 1.00 57.72 203 GLY A N 1
ATOM 1628 C CA . GLY A 1 203 ? -7.737 -25.993 -1.970 1.00 57.72 203 GLY A CA 1
ATOM 1629 C C . GLY A 1 203 ? -6.787 -25.460 -3.060 1.00 57.72 203 GLY A C 1
ATOM 1630 O O . GLY A 1 203 ? -6.587 -24.248 -3.075 1.00 57.72 203 GLY A O 1
ATOM 1631 N N . PRO A 1 204 ? -6.207 -26.253 -3.988 1.00 57.16 204 PRO A N 1
ATOM 1632 C CA . PRO A 1 204 ? -5.216 -25.738 -4.949 1.00 57.16 204 PRO A CA 1
ATOM 1633 C C . PRO A 1 204 ? -5.756 -24.615 -5.856 1.00 57.16 204 PRO A C 1
ATOM 1635 O O . PRO A 1 204 ? -5.012 -23.731 -6.265 1.00 57.16 204 PRO A O 1
ATOM 1638 N N . HIS A 1 205 ? -7.068 -24.585 -6.102 1.00 60.25 205 HIS A N 1
ATOM 1639 C CA . HIS A 1 205 ? -7.751 -23.526 -6.854 1.00 60.25 205 HIS A CA 1
ATOM 1640 C C . HIS A 1 205 ? -7.795 -22.159 -6.146 1.00 60.25 205 HIS A C 1
ATOM 1642 O O . HIS A 1 205 ? -8.139 -21.177 -6.787 1.00 60.25 205 HIS A O 1
ATOM 1648 N N . LYS A 1 206 ? -7.503 -22.086 -4.841 1.00 57.00 206 LYS A N 1
ATOM 1649 C CA . LYS A 1 206 ? -7.430 -20.821 -4.086 1.00 57.00 206 LYS A CA 1
ATOM 1650 C C . LYS A 1 206 ? -6.022 -20.220 -4.063 1.00 57.00 206 LYS A C 1
ATOM 1652 O O . LYS A 1 206 ? -5.851 -19.092 -3.612 1.00 57.00 206 LYS A O 1
ATOM 1657 N N . ILE A 1 207 ? -5.022 -21.006 -4.469 1.00 55.28 207 ILE A N 1
ATOM 1658 C CA . ILE A 1 207 ? -3.606 -20.617 -4.506 1.00 55.28 207 ILE A CA 1
ATOM 1659 C C . ILE A 1 207 ? -3.270 -19.920 -5.837 1.00 55.28 207 ILE A C 1
ATOM 1661 O O . ILE A 1 207 ? -2.386 -19.064 -5.858 1.00 55.28 207 ILE A O 1
ATOM 1665 N N . MET A 1 208 ? -3.965 -20.284 -6.923 1.00 53.59 208 MET A N 1
ATOM 1666 C CA . MET A 1 208 ? -3.884 -19.638 -8.245 1.00 53.59 208 MET A CA 1
ATOM 1667 C C . MET A 1 208 ? -4.793 -18.416 -8.341 1.00 53.59 208 MET A C 1
ATOM 1669 O O . MET A 1 208 ? -4.366 -17.445 -9.005 1.00 53.59 208 MET A O 1
#